Protein AF-A0A2N2EZD6-F1 (afdb_monomer_lite)

Structure (mmCIF, N/CA/C/O backbone):
data_AF-A0A2N2EZD6-F1
#
_entry.id   AF-A0A2N2EZD6-F1
#
loop_
_atom_site.group_PDB
_atom_site.id
_atom_site.type_symbol
_atom_site.label_atom_id
_atom_site.label_alt_id
_atom_site.label_comp_id
_atom_site.label_asym_id
_atom_site.label_entity_id
_atom_site.label_seq_id
_atom_site.pdbx_PDB_ins_code
_atom_site.Cartn_x
_atom_site.Cartn_y
_atom_site.Cartn_z
_atom_site.occupancy
_atom_site.B_iso_or_equiv
_atom_site.auth_seq_id
_atom_site.auth_comp_id
_atom_site.auth_asym_id
_atom_site.auth_atom_id
_atom_site.pdbx_PDB_model_num
ATOM 1 N N . MET A 1 1 ? 0.847 -21.164 8.717 1.00 29.83 1 MET A N 1
ATOM 2 C CA . MET A 1 1 ? 0.764 -20.249 9.882 1.00 29.83 1 MET A CA 1
ATOM 3 C C . MET A 1 1 ? -0.376 -19.261 9.650 1.00 29.83 1 MET A C 1
ATOM 5 O O . MET A 1 1 ? -0.401 -18.640 8.598 1.00 29.83 1 MET A O 1
ATOM 9 N N . LYS A 1 2 ? -1.353 -19.157 10.562 1.00 26.78 2 LYS A N 1
ATOM 10 C CA . LYS A 1 2 ? -2.465 -18.190 10.452 1.00 26.78 2 LYS A CA 1
ATOM 11 C C . LYS A 1 2 ? -1.918 -16.776 10.692 1.00 26.78 2 LYS A C 1
ATOM 13 O O . LYS A 1 2 ? -1.322 -16.548 11.742 1.00 26.78 2 LYS A O 1
ATOM 18 N N . GLN A 1 3 ? -2.106 -15.847 9.751 1.00 29.61 3 GLN A N 1
ATOM 19 C CA . GLN A 1 3 ? -1.802 -14.428 9.969 1.00 29.61 3 GLN A CA 1
ATOM 20 C C . GLN A 1 3 ? -2.611 -13.929 11.172 1.00 29.61 3 GLN A C 1
ATOM 22 O O . GLN A 1 3 ? -3.843 -13.934 11.163 1.00 29.61 3 GLN A O 1
ATOM 27 N N . LYS A 1 4 ? -1.907 -13.541 12.234 1.00 31.44 4 LYS A N 1
ATOM 28 C CA . LYS A 1 4 ? -2.492 -12.934 13.427 1.00 31.44 4 LYS A CA 1
ATOM 29 C C . LYS A 1 4 ? -2.922 -11.522 13.025 1.00 31.44 4 LYS A C 1
ATOM 31 O O . LYS A 1 4 ? -2.077 -10.706 12.672 1.00 31.44 4 LYS A O 1
ATOM 36 N N . ASN A 1 5 ? -4.228 -11.260 13.002 1.00 47.41 5 ASN A N 1
ATOM 37 C CA . ASN A 1 5 ? -4.765 -9.919 12.783 1.00 47.41 5 ASN A CA 1
ATOM 38 C C . ASN A 1 5 ? -4.178 -9.026 13.886 1.00 47.41 5 ASN A C 1
ATOM 40 O O . ASN A 1 5 ? -4.478 -9.241 15.057 1.00 47.41 5 ASN A O 1
ATOM 44 N N . ILE A 1 6 ? -3.280 -8.105 13.521 1.00 46.97 6 ILE A N 1
ATOM 45 C CA . ILE A 1 6 ? -2.393 -7.366 14.444 1.00 46.97 6 ILE A CA 1
ATOM 46 C C . ILE A 1 6 ? -3.186 -6.675 15.572 1.00 46.97 6 ILE A C 1
ATOM 48 O O . ILE A 1 6 ? -2.674 -6.490 16.669 1.00 46.97 6 ILE A O 1
ATOM 52 N N . PHE A 1 7 ? -4.473 -6.411 15.335 1.00 51.84 7 PHE A N 1
ATOM 53 C CA . PHE A 1 7 ? -5.360 -5.672 16.226 1.00 51.84 7 PHE A CA 1
ATOM 54 C C . PHE A 1 7 ? -6.492 -6.509 16.848 1.00 51.84 7 PHE A C 1
ATOM 56 O O . PHE A 1 7 ? -7.404 -5.953 17.454 1.00 51.84 7 PHE A O 1
ATOM 63 N N . SER A 1 8 ? -6.491 -7.843 16.712 1.00 54.50 8 SER A N 1
ATOM 64 C CA . SER A 1 8 ? -7.565 -8.675 17.289 1.00 54.50 8 SER A CA 1
ATOM 65 C C . SER A 1 8 ? -7.555 -8.726 18.820 1.00 54.50 8 SER A C 1
ATOM 67 O O . SER A 1 8 ? -8.540 -9.145 19.413 1.00 54.50 8 SER A O 1
ATOM 69 N N . SER A 1 9 ? -6.451 -8.335 19.459 1.00 60.50 9 SER A N 1
ATOM 70 C CA . SER A 1 9 ? -6.295 -8.318 20.920 1.00 60.50 9 SER A CA 1
ATOM 71 C C . SER A 1 9 ? -6.365 -6.919 21.539 1.00 60.50 9 SER A C 1
ATOM 73 O O . SER A 1 9 ? -6.309 -6.808 22.760 1.00 60.50 9 SER A O 1
ATOM 75 N N . GLU A 1 10 ? -6.468 -5.857 20.734 1.00 73.56 10 GLU A N 1
ATOM 76 C CA . GLU A 1 10 ? -6.560 -4.487 21.250 1.00 73.56 10 GLU A CA 1
ATOM 77 C C . GLU A 1 10 ? -7.916 -4.219 21.889 1.00 73.56 10 GLU A C 1
ATOM 79 O O . GLU A 1 10 ? -8.952 -4.666 21.391 1.00 73.56 10 GLU A O 1
ATOM 84 N N . THR A 1 11 ? -7.909 -3.470 22.991 1.00 82.31 11 THR A N 1
ATOM 85 C CA . THR A 1 11 ? -9.109 -3.246 23.799 1.00 82.31 11 THR A CA 1
ATOM 86 C C . THR A 1 11 ? -9.977 -2.122 23.242 1.00 82.31 11 THR A C 1
ATOM 88 O O . THR A 1 11 ? -9.482 -1.151 22.679 1.00 82.31 11 THR A O 1
ATOM 91 N N . VAL A 1 12 ? -11.291 -2.197 23.469 1.00 84.06 12 VAL A N 1
ATOM 92 C CA . VAL A 1 12 ? -12.236 -1.134 23.063 1.00 84.06 12 VAL A CA 1
ATOM 93 C C . VAL A 1 12 ? -11.951 0.234 23.687 1.00 84.06 12 VAL A C 1
ATOM 95 O O . VAL A 1 12 ? -12.396 1.245 23.153 1.00 84.06 12 VAL A O 1
ATOM 98 N N . LYS A 1 13 ? -11.202 0.282 24.796 1.00 82.94 13 LYS A N 1
ATOM 99 C CA . LYS A 1 13 ? -10.797 1.531 25.460 1.00 82.94 13 LYS A CA 1
ATOM 100 C C . LYS A 1 13 ? -9.823 2.354 24.618 1.00 82.94 13 LYS A C 1
ATOM 102 O O . LYS A 1 13 ? -9.671 3.541 24.871 1.00 82.94 13 LYS A O 1
ATOM 107 N N . GLU A 1 14 ? -9.207 1.741 23.610 1.00 80.81 14 GLU A N 1
ATOM 108 C CA . GLU A 1 14 ? -8.362 2.455 22.659 1.00 80.81 14 GLU A CA 1
ATOM 109 C C . GLU A 1 14 ? -9.172 3.284 21.660 1.00 80.81 14 GLU A C 1
ATOM 111 O O . GLU A 1 14 ? -8.593 4.082 20.943 1.00 80.81 14 GLU A O 1
ATOM 116 N N . ILE A 1 15 ? -10.503 3.171 21.602 1.00 82.62 15 ILE A N 1
ATOM 117 C CA . ILE A 1 15 ? -11.315 4.065 20.768 1.00 82.62 15 ILE A CA 1
ATOM 118 C C . ILE A 1 15 ? -11.512 5.404 21.486 1.00 82.62 15 ILE A C 1
ATOM 120 O O . ILE A 1 15 ? -12.027 5.459 22.604 1.00 82.62 15 ILE A O 1
ATOM 124 N N . GLU A 1 16 ? -11.180 6.496 20.799 1.00 84.56 16 GLU A N 1
ATOM 125 C CA . GLU A 1 16 ? -11.373 7.853 21.310 1.00 84.56 16 GLU A CA 1
ATOM 126 C C . GLU A 1 16 ? -12.851 8.120 21.666 1.00 84.56 16 GLU A C 1
ATOM 128 O O . GLU A 1 16 ? -13.777 7.790 20.914 1.00 84.56 16 GLU A O 1
ATOM 133 N N . GLY A 1 17 ? -13.074 8.685 22.856 1.00 83.81 17 GLY A N 1
ATOM 134 C CA . GLY A 1 17 ? -14.404 8.868 23.446 1.00 83.81 17 GLY A CA 1
ATOM 135 C C . GLY A 1 17 ? -14.957 7.675 24.247 1.00 83.81 17 GLY A C 1
ATOM 136 O O . GLY A 1 17 ? -16.029 7.812 24.844 1.00 83.81 17 GLY A O 1
ATOM 137 N N . ILE A 1 18 ? -14.260 6.532 24.328 1.00 87.50 18 ILE A N 1
ATOM 138 C CA . ILE A 1 18 ? -14.637 5.410 25.210 1.00 87.50 18 ILE A CA 1
ATOM 139 C C . ILE A 1 18 ? -13.852 5.477 26.526 1.00 87.50 18 ILE A C 1
ATOM 141 O O . ILE A 1 18 ? -12.756 4.942 26.664 1.00 87.50 18 ILE A O 1
ATOM 145 N N . GLY A 1 19 ? -14.451 6.106 27.539 1.00 86.75 19 GLY A N 1
ATOM 146 C CA . GLY A 1 19 ? -13.891 6.144 28.893 1.00 86.75 19 GLY A CA 1
ATOM 147 C C . GLY A 1 19 ? -14.071 4.832 29.681 1.00 86.75 19 GLY A C 1
ATOM 148 O O . GLY A 1 19 ? -14.833 3.952 29.268 1.00 86.75 19 GLY A O 1
ATOM 149 N N . PRO A 1 20 ? -13.452 4.698 30.874 1.00 86.81 20 PRO A N 1
ATOM 150 C CA . PRO A 1 20 ? -13.471 3.464 31.668 1.00 86.81 20 PRO A CA 1
ATOM 151 C C . PRO A 1 20 ? -14.873 2.927 31.992 1.00 86.81 20 PRO A C 1
ATOM 153 O O . PRO A 1 20 ? -15.095 1.718 31.923 1.00 86.81 20 PRO A O 1
ATOM 156 N N . LYS A 1 21 ? -15.825 3.818 32.306 1.00 89.81 21 LYS A N 1
ATOM 157 C CA . LYS A 1 21 ? -17.222 3.456 32.608 1.00 89.81 21 LYS A CA 1
ATOM 158 C C . LYS A 1 21 ? -17.912 2.839 31.390 1.00 89.81 21 LYS A C 1
ATOM 160 O O . LYS A 1 21 ? -18.428 1.730 31.471 1.00 89.81 21 LYS A O 1
ATOM 165 N N . THR A 1 22 ? -17.857 3.526 30.252 1.00 92.81 22 THR A N 1
ATOM 166 C CA . THR A 1 22 ? -18.420 3.053 28.981 1.00 92.81 22 THR A CA 1
ATOM 167 C C . THR A 1 22 ? -17.744 1.769 28.509 1.00 92.81 22 THR A C 1
ATOM 169 O O . THR A 1 22 ? -18.419 0.839 28.077 1.00 92.81 22 THR A O 1
ATOM 172 N N . GLY A 1 23 ? -16.419 1.681 28.645 1.00 91.31 23 GLY A N 1
ATOM 173 C CA . GLY A 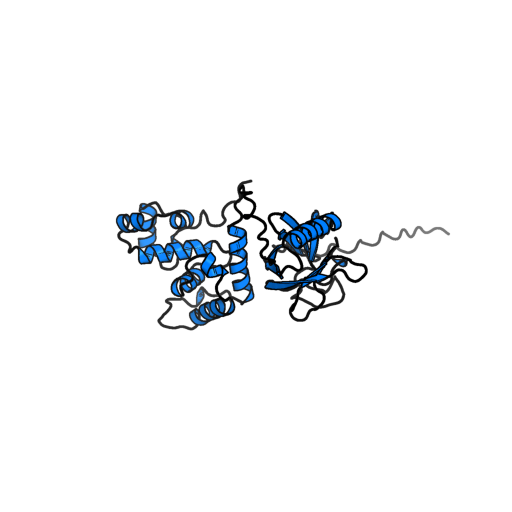1 23 ? -15.659 0.479 28.317 1.00 91.31 23 GLY A CA 1
ATOM 174 C C . GLY A 1 23 ? -16.096 -0.735 29.139 1.00 91.31 23 GLY A C 1
ATOM 175 O O . GLY A 1 23 ? -16.174 -1.830 28.592 1.00 91.31 23 GLY A O 1
ATOM 176 N N . LYS A 1 24 ? -16.443 -0.550 30.422 1.00 91.62 24 LYS A N 1
ATOM 177 C CA . LYS A 1 24 ? -17.011 -1.621 31.254 1.00 91.62 24 LYS A CA 1
ATOM 178 C C . LYS A 1 24 ? -18.382 -2.070 30.737 1.00 91.62 24 LYS A C 1
ATOM 180 O O . LYS A 1 24 ? -18.567 -3.258 30.518 1.00 91.62 24 LYS A O 1
ATOM 185 N N . VAL A 1 25 ? -19.288 -1.132 30.446 1.00 94.69 25 VAL A N 1
ATOM 186 C CA . VAL A 1 25 ? -20.622 -1.441 29.885 1.00 94.69 25 VAL A CA 1
ATOM 187 C C . VAL A 1 25 ? -20.517 -2.238 28.578 1.00 94.69 25 VAL A C 1
ATOM 189 O O . VAL A 1 25 ? -21.254 -3.199 28.371 1.00 94.69 25 VAL A O 1
ATOM 192 N N . LEU A 1 26 ? -19.580 -1.871 27.698 1.00 94.88 26 LEU A N 1
ATOM 193 C CA . LEU A 1 26 ? -19.326 -2.597 26.451 1.00 94.88 26 LEU A CA 1
ATOM 194 C C . LEU A 1 26 ? -18.744 -3.994 26.698 1.00 94.88 26 LEU A C 1
ATOM 196 O O . LEU A 1 26 ? -19.193 -4.952 26.069 1.00 94.88 26 LEU A O 1
ATOM 200 N N . ALA A 1 27 ? -17.796 -4.123 27.630 1.00 92.38 27 ALA A N 1
ATOM 201 C CA . ALA A 1 27 ? -17.204 -5.408 27.995 1.00 92.38 27 ALA A CA 1
ATOM 202 C C . ALA A 1 27 ? -18.236 -6.372 28.601 1.00 92.38 27 ALA A C 1
ATOM 204 O O . ALA A 1 27 ? -18.237 -7.552 28.243 1.00 92.38 27 ALA A O 1
ATOM 205 N N . ASP A 1 28 ? -19.135 -5.865 29.450 1.00 93.12 28 ASP A N 1
ATOM 206 C CA . ASP A 1 28 ? -20.249 -6.618 30.041 1.00 93.12 28 ASP A CA 1
ATOM 207 C C . ASP A 1 28 ? -21.258 -7.060 28.962 1.00 93.12 28 ASP A C 1
ATOM 209 O O . ASP A 1 28 ? -21.836 -8.142 29.045 1.00 93.12 28 ASP A O 1
ATOM 213 N N . ALA A 1 29 ? -21.401 -6.2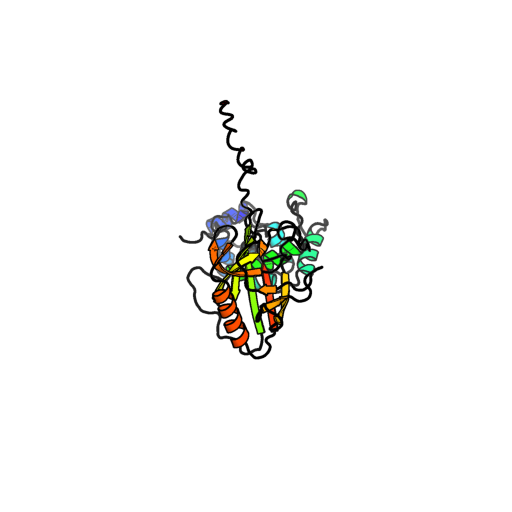79 27.883 1.00 94.25 29 ALA A N 1
ATOM 214 C CA . ALA A 1 29 ? -22.174 -6.636 26.690 1.00 94.25 29 ALA A CA 1
ATOM 215 C C . ALA A 1 29 ? -21.413 -7.536 25.688 1.00 94.25 29 ALA A C 1
ATOM 217 O O . ALA A 1 29 ? -21.891 -7.765 24.574 1.00 94.25 29 ALA A O 1
ATOM 218 N N . GLY A 1 30 ? -20.237 -8.050 26.063 1.00 92.25 30 GLY A N 1
ATOM 219 C CA . GLY A 1 30 ? -19.445 -8.981 25.255 1.00 92.25 30 GLY A CA 1
ATOM 220 C C . GLY A 1 30 ? -18.500 -8.328 24.245 1.00 92.25 30 GLY A C 1
ATOM 221 O O . GLY A 1 30 ? -17.899 -9.037 23.444 1.00 92.25 30 GLY A O 1
ATOM 222 N N . ILE A 1 31 ? -18.333 -7.004 24.278 1.00 94.50 31 ILE A N 1
ATOM 223 C CA . ILE A 1 31 ? -17.405 -6.283 23.405 1.00 94.50 31 ILE A CA 1
ATOM 224 C C . ILE A 1 31 ? -16.146 -5.906 24.188 1.00 94.50 31 ILE A C 1
ATOM 226 O O . ILE A 1 31 ? -16.113 -4.896 24.892 1.00 94.50 31 ILE A O 1
ATOM 230 N N . LYS A 1 32 ? -15.087 -6.706 24.051 1.00 89.25 32 LYS A N 1
ATOM 231 C CA . LYS A 1 32 ? -13.825 -6.490 24.778 1.00 89.25 32 LYS A CA 1
ATOM 232 C C . LYS A 1 32 ? -12.734 -5.937 23.873 1.00 89.25 32 LYS A C 1
ATOM 234 O O . LYS A 1 32 ? -11.910 -5.137 24.322 1.00 89.25 32 LYS A O 1
ATOM 239 N N . THR A 1 33 ? -12.760 -6.328 22.604 1.00 87.62 33 THR A N 1
ATOM 240 C CA . THR A 1 33 ? -11.747 -5.982 21.610 1.00 87.62 33 THR A CA 1
ATOM 241 C C . THR A 1 33 ? -12.293 -5.109 20.484 1.00 87.62 33 THR A C 1
ATOM 243 O O . THR A 1 33 ? -13.504 -5.040 20.249 1.00 87.62 33 THR A O 1
ATOM 246 N N . LEU A 1 34 ? -11.393 -4.466 19.737 1.00 85.44 34 LEU A N 1
ATOM 247 C CA . LEU A 1 34 ? -11.762 -3.763 18.505 1.00 85.44 34 LEU A CA 1
ATOM 248 C C . LEU A 1 34 ? -12.427 -4.700 17.484 1.00 85.44 34 LEU A C 1
ATOM 250 O O . LEU A 1 34 ? -13.340 -4.280 16.774 1.00 85.44 34 LEU A O 1
ATOM 254 N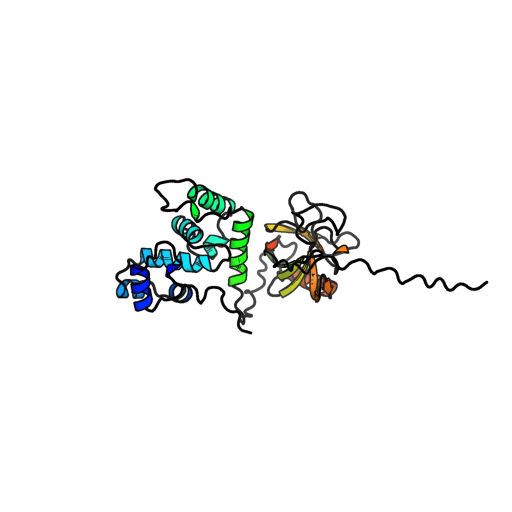 N . GLU A 1 35 ? -12.009 -5.966 17.413 1.00 81.62 35 GLU A N 1
ATOM 255 C CA . GLU A 1 35 ? -12.585 -6.944 16.483 1.00 81.62 35 GLU A CA 1
ATOM 256 C C . GLU A 1 35 ? -14.011 -7.351 16.873 1.00 81.62 35 GLU A C 1
ATOM 258 O O . GLU A 1 35 ? -14.883 -7.404 16.000 1.00 81.62 35 GLU A O 1
ATOM 263 N N . ASP A 1 36 ? -14.287 -7.540 18.169 1.00 85.44 36 ASP A N 1
ATOM 264 C CA . ASP A 1 36 ? -15.657 -7.763 18.660 1.00 85.44 36 ASP A CA 1
ATOM 265 C C . ASP A 1 36 ? -16.567 -6.619 18.210 1.00 85.44 36 ASP A C 1
ATOM 267 O O . ASP A 1 36 ? -17.681 -6.820 17.722 1.00 85.44 36 ASP A O 1
ATOM 271 N N . PHE A 1 37 ? -16.055 -5.395 18.306 1.00 89.88 37 PHE A N 1
ATOM 272 C CA . PHE A 1 37 ? -16.820 -4.201 18.003 1.00 89.88 37 PHE A CA 1
ATOM 273 C C . PHE A 1 37 ? -17.057 -3.994 16.503 1.00 89.88 37 PHE A C 1
ATOM 275 O O . PHE A 1 37 ? -18.152 -3.603 16.090 1.00 89.88 37 PHE A O 1
ATOM 282 N N . ARG A 1 38 ? -16.083 -4.346 15.654 1.00 87.06 38 ARG A N 1
ATOM 283 C CA . ARG A 1 38 ? -16.267 -4.405 14.191 1.00 87.06 38 ARG A CA 1
ATOM 284 C C . ARG A 1 38 ? -17.352 -5.406 13.793 1.00 87.06 38 ARG A C 1
ATOM 286 O O . ARG A 1 38 ? -18.086 -5.171 12.831 1.00 87.06 38 ARG A O 1
ATOM 293 N N . ARG A 1 39 ? -17.480 -6.508 14.529 1.00 86.25 39 ARG A N 1
ATOM 294 C CA . ARG A 1 39 ? -18.474 -7.559 14.268 1.00 86.25 39 ARG A CA 1
ATOM 295 C C . ARG A 1 39 ? -19.836 -7.282 14.901 1.00 86.25 39 ARG A C 1
ATOM 297 O O . ARG A 1 39 ? -20.823 -7.875 14.479 1.00 86.25 39 ARG A O 1
ATOM 304 N N . ALA A 1 40 ? -19.908 -6.365 15.861 1.00 90.31 40 ALA A N 1
ATOM 305 C CA . ALA A 1 40 ? -21.119 -6.094 16.623 1.00 90.31 40 ALA A CA 1
ATOM 306 C C . ALA A 1 40 ? -22.303 -5.638 15.751 1.00 90.31 40 ALA A C 1
ATOM 308 O O . ALA A 1 40 ? -22.162 -4.787 14.863 1.00 90.31 40 ALA A O 1
ATOM 309 N N . ASP A 1 41 ? -23.492 -6.149 16.072 1.00 94.38 41 ASP A N 1
ATOM 310 C CA . ASP A 1 41 ? -24.765 -5.592 15.617 1.00 94.38 41 ASP A CA 1
ATOM 311 C C . ASP A 1 41 ? -25.092 -4.352 16.457 1.00 94.38 41 ASP A C 1
ATOM 313 O O . ASP A 1 41 ? -25.392 -4.443 17.650 1.00 94.38 41 ASP A O 1
ATOM 317 N N . ILE A 1 42 ? -25.051 -3.184 15.818 1.00 96.12 42 ILE A N 1
ATOM 318 C CA . ILE A 1 42 ? -25.267 -1.898 16.483 1.00 96.12 42 ILE A CA 1
ATOM 319 C C . ILE A 1 42 ? -26.686 -1.757 17.039 1.00 96.12 42 ILE A C 1
ATOM 321 O O . ILE A 1 42 ? -26.857 -1.172 18.108 1.00 96.12 42 ILE A O 1
ATOM 325 N N . LYS A 1 43 ? -27.710 -2.287 16.357 1.00 95.75 43 LYS A N 1
ATOM 326 C CA . LYS A 1 43 ? -29.102 -2.175 16.820 1.00 95.75 43 LYS A CA 1
ATOM 327 C C . LYS A 1 43 ? -29.295 -2.980 18.097 1.00 95.75 43 LYS A C 1
ATOM 329 O O . LYS A 1 43 ? -29.890 -2.482 19.051 1.00 95.75 43 LYS A O 1
ATOM 334 N N . ARG A 1 44 ? -28.763 -4.206 18.130 1.00 95.75 44 ARG A N 1
ATOM 335 C CA . ARG A 1 44 ? -28.791 -5.052 19.329 1.00 95.75 44 ARG A CA 1
ATOM 336 C C . ARG A 1 44 ? -27.978 -4.427 20.457 1.00 95.75 44 ARG A C 1
ATOM 338 O O . ARG A 1 44 ? -28.489 -4.287 21.563 1.00 95.75 44 ARG A O 1
ATOM 345 N N . LEU A 1 45 ? -26.749 -4.005 20.168 1.00 96.19 45 LEU A N 1
ATOM 346 C CA . LEU A 1 45 ? -25.851 -3.453 21.175 1.00 96.19 45 LEU A CA 1
ATOM 347 C C . LEU A 1 45 ? -26.402 -2.163 21.794 1.00 96.19 45 LEU A C 1
ATOM 349 O O . LEU A 1 45 ? -26.290 -1.971 23.001 1.00 96.19 45 LEU A O 1
ATOM 353 N N . SER A 1 46 ? -27.060 -1.318 20.996 1.00 97.62 46 SER A N 1
ATOM 354 C CA . SER A 1 46 ? -27.738 -0.112 21.482 1.00 97.62 46 SER A CA 1
ATOM 355 C C . SER A 1 46 ? -28.843 -0.443 22.489 1.00 97.62 46 SER A C 1
ATOM 357 O O . SER A 1 46 ? -28.888 0.163 23.555 1.00 97.62 46 SER A O 1
ATOM 359 N N . LYS A 1 47 ? -29.673 -1.460 22.211 1.00 96.38 47 LYS A N 1
ATOM 360 C CA . LYS A 1 47 ? -30.714 -1.927 23.145 1.00 96.38 47 LYS A CA 1
ATOM 361 C C . LYS A 1 47 ? -30.127 -2.487 24.442 1.00 96.38 47 LYS A C 1
ATOM 363 O O . LYS A 1 47 ? -30.662 -2.221 25.508 1.00 96.38 47 LYS A O 1
ATOM 368 N N . THR A 1 48 ? -29.040 -3.254 24.354 1.00 95.81 48 THR A N 1
ATOM 369 C CA . THR A 1 48 ? -28.415 -3.898 25.521 1.00 95.81 48 THR A CA 1
ATOM 370 C C . THR A 1 48 ? -27.676 -2.907 26.419 1.00 95.81 48 THR A C 1
ATOM 372 O O . THR A 1 48 ? -27.711 -3.041 27.634 1.00 95.81 48 THR A O 1
ATOM 375 N N . THR A 1 49 ? -26.996 -1.922 25.832 1.00 96.19 49 THR A N 1
ATOM 376 C CA . THR A 1 49 ? -26.123 -0.998 26.576 1.00 96.19 49 THR A CA 1
ATOM 377 C C . THR A 1 49 ? -26.793 0.327 26.928 1.00 96.19 49 THR A C 1
ATOM 379 O O . THR A 1 49 ? -26.244 1.092 27.715 1.00 96.19 49 THR A O 1
ATOM 382 N N . GLY A 1 50 ? -27.930 0.647 26.301 1.00 96.19 50 GLY A N 1
ATOM 383 C CA . GLY A 1 50 ? -28.564 1.966 26.379 1.00 96.19 50 GLY A CA 1
ATOM 384 C C . GLY A 1 50 ? -27.801 3.071 25.634 1.00 96.19 50 GLY A C 1
ATOM 385 O O . GLY A 1 50 ? -28.236 4.221 25.620 1.00 96.19 50 GLY A O 1
ATOM 386 N N . ILE A 1 51 ? -26.672 2.754 24.990 1.00 96.31 51 ILE A N 1
ATOM 387 C CA . ILE A 1 51 ? -25.867 3.726 24.247 1.00 96.31 51 ILE A CA 1
ATOM 388 C C . ILE A 1 51 ? -26.545 4.011 22.906 1.00 96.31 51 ILE A C 1
ATOM 390 O O . ILE A 1 51 ? -26.954 3.096 22.185 1.00 96.31 51 ILE A O 1
ATOM 394 N N . ALA A 1 52 ? -26.631 5.289 22.535 1.00 97.19 52 ALA A N 1
ATOM 395 C CA . ALA A 1 52 ? -27.239 5.706 21.278 1.00 97.19 52 ALA A CA 1
ATOM 396 C C . ALA A 1 52 ? -26.559 5.041 20.066 1.00 97.19 52 ALA A C 1
ATOM 398 O O . ALA A 1 52 ? -25.337 5.105 19.899 1.00 97.19 52 ALA A O 1
ATOM 399 N N . GLY A 1 53 ? -27.358 4.467 19.159 1.00 96.44 53 GLY A N 1
ATOM 400 C CA . GLY A 1 53 ? -26.850 3.748 17.983 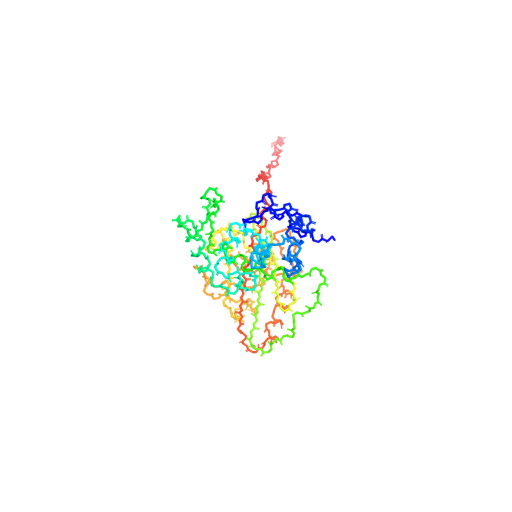1.00 96.44 53 GLY A CA 1
ATOM 401 C C . GLY A 1 53 ? -25.929 4.582 17.083 1.00 96.44 53 GLY A C 1
ATOM 402 O O . GLY A 1 53 ? -24.996 4.043 16.488 1.00 96.44 53 GLY A O 1
ATOM 403 N N . ARG A 1 54 ? -26.119 5.908 17.028 1.00 94.50 54 ARG A N 1
ATOM 404 C CA . ARG A 1 54 ? -25.225 6.826 16.299 1.00 94.50 54 ARG A CA 1
ATOM 405 C C . ARG A 1 54 ? -23.813 6.857 16.891 1.00 94.50 54 ARG A C 1
ATOM 407 O O . ARG A 1 54 ? -22.848 6.861 16.132 1.00 94.50 54 ARG A O 1
ATOM 414 N N . VAL A 1 55 ? -23.696 6.856 18.219 1.00 94.94 55 VAL A N 1
ATOM 415 C CA . VAL A 1 55 ? -22.406 6.856 18.928 1.00 94.94 55 VAL A CA 1
ATOM 416 C C . VAL A 1 55 ? -21.692 5.525 18.703 1.00 94.94 55 VAL A C 1
ATOM 418 O O . VAL A 1 55 ? -20.544 5.506 18.269 1.00 94.94 55 VAL A O 1
ATOM 421 N N . LEU A 1 56 ? -22.411 4.411 18.871 1.00 96.56 56 LEU A N 1
ATOM 422 C CA . LEU A 1 56 ? -21.874 3.075 18.603 1.00 96.56 56 LEU A CA 1
ATOM 423 C C . LEU A 1 56 ? -21.428 2.910 17.140 1.00 96.56 56 LEU A C 1
ATOM 425 O O . LEU A 1 56 ? -20.381 2.325 16.878 1.00 96.56 56 LEU A O 1
ATOM 429 N N . SER A 1 57 ? -22.177 3.470 16.184 1.00 95.44 57 SER A N 1
ATOM 430 C CA . SER A 1 57 ? -21.799 3.459 14.762 1.00 95.44 57 SER A CA 1
ATOM 431 C C . SER A 1 57 ? -20.512 4.244 14.500 1.00 95.44 57 SER A C 1
ATOM 433 O O . SER A 1 57 ? -19.667 3.797 13.723 1.00 95.44 57 SER A O 1
ATOM 435 N N . ALA A 1 58 ? -20.343 5.399 15.151 1.00 94.94 58 ALA A N 1
ATOM 436 C CA . ALA A 1 58 ? -19.131 6.204 15.035 1.00 94.94 58 ALA A CA 1
ATOM 437 C C . ALA A 1 58 ? -17.915 5.455 15.596 1.00 94.94 58 ALA A C 1
ATOM 439 O O . ALA A 1 58 ? -16.923 5.296 14.893 1.00 94.94 58 ALA A O 1
ATOM 440 N N . TRP A 1 59 ? -18.016 4.900 16.805 1.00 96.06 59 TRP A N 1
ATOM 441 C CA . TRP A 1 59 ? -16.928 4.115 17.386 1.00 96.06 59 TRP A CA 1
ATOM 442 C C . TRP A 1 59 ? -16.617 2.852 16.565 1.00 96.06 59 TRP A C 1
ATOM 444 O O . TRP A 1 59 ? -15.452 2.498 16.396 1.00 96.06 59 TRP A O 1
ATOM 454 N N . LYS A 1 60 ? -17.635 2.178 16.006 1.00 95.00 60 LYS A N 1
ATOM 455 C CA . LYS A 1 60 ? -17.433 1.017 15.126 1.00 95.00 60 LYS A CA 1
ATOM 456 C C . LYS A 1 60 ? -16.663 1.412 13.867 1.00 95.00 60 LYS A C 1
ATOM 458 O O . LYS A 1 60 ? -15.763 0.689 13.450 1.00 95.00 60 LYS A O 1
ATOM 463 N N . SER A 1 61 ? -16.970 2.581 13.308 1.00 94.75 61 SER A N 1
ATOM 464 C CA . SER A 1 61 ? -16.224 3.167 12.189 1.00 94.75 61 SER A CA 1
ATOM 465 C C . SER A 1 61 ? -14.762 3.432 12.577 1.00 94.75 61 SER A C 1
ATOM 467 O O . SER A 1 61 ? -13.855 3.036 11.849 1.00 94.75 61 SER A O 1
ATOM 469 N N . SER A 1 62 ? -14.507 3.994 13.765 1.00 93.81 62 SER A N 1
ATOM 470 C CA . SER A 1 62 ? -13.141 4.184 14.273 1.00 93.81 62 SER A CA 1
ATOM 471 C C . SER A 1 62 ? -12.392 2.858 14.426 1.00 93.81 62 SER A C 1
ATOM 473 O O . SER A 1 62 ? -11.225 2.764 14.053 1.00 93.81 62 SER A O 1
ATOM 475 N N . ALA A 1 63 ? -13.048 1.809 14.931 1.00 90.19 63 ALA A N 1
ATOM 476 C CA . ALA A 1 63 ? -12.453 0.477 15.030 1.00 90.19 63 ALA A CA 1
ATOM 477 C C . ALA A 1 63 ? -12.111 -0.108 13.647 1.00 90.19 63 ALA A C 1
ATOM 479 O O . ALA A 1 63 ? -11.093 -0.788 13.504 1.00 90.19 63 ALA A O 1
ATOM 480 N N . VAL A 1 64 ? -12.941 0.146 12.627 1.00 86.88 64 VAL A N 1
ATOM 481 C CA . VAL A 1 64 ? -12.686 -0.257 11.233 1.00 86.88 64 VAL A CA 1
ATOM 482 C C . VAL A 1 64 ? -11.458 0.457 10.666 1.00 86.88 64 VAL A C 1
ATOM 484 O O . VAL A 1 64 ? -10.592 -0.212 10.108 1.00 86.88 64 VAL A O 1
ATOM 487 N N . LEU A 1 65 ? -11.348 1.777 10.832 1.00 88.00 65 LEU A N 1
ATOM 488 C CA . LEU A 1 65 ? -10.227 2.563 10.302 1.00 88.00 65 LEU A CA 1
ATOM 489 C C . LEU A 1 65 ? -8.892 2.223 10.979 1.00 88.00 65 LEU A C 1
ATOM 491 O O . LEU A 1 65 ? -7.877 2.132 10.296 1.00 88.00 65 LEU A O 1
ATOM 495 N N . GLN A 1 66 ? -8.901 1.929 12.283 1.00 86.94 66 GLN A N 1
ATOM 496 C CA . GLN A 1 66 ? -7.716 1.490 13.041 1.00 86.94 66 GLN A CA 1
ATOM 497 C C . GLN A 1 66 ? -7.166 0.118 12.601 1.00 86.94 66 GLN A C 1
ATOM 499 O O . GLN A 1 66 ? -6.159 -0.345 13.119 1.00 86.94 66 GLN A O 1
ATOM 504 N N . ARG A 1 67 ? -7.780 -0.553 11.612 1.00 79.88 67 ARG A N 1
ATOM 505 C CA . ARG A 1 67 ? -7.139 -1.685 10.913 1.00 79.88 67 ARG A CA 1
ATOM 506 C C . ARG A 1 67 ? -5.919 -1.255 10.104 1.00 79.88 67 ARG A C 1
ATOM 508 O O . ARG A 1 67 ? -5.081 -2.094 9.783 1.00 79.88 67 ARG A O 1
ATOM 515 N N . ILE A 1 68 ? -5.865 0.013 9.712 1.00 75.12 68 ILE A N 1
ATOM 516 C CA . ILE A 1 68 ? -4.806 0.555 8.878 1.00 75.12 68 ILE A CA 1
ATOM 517 C C . ILE A 1 68 ? -3.671 1.037 9.772 1.00 75.12 68 ILE A C 1
ATOM 519 O O . ILE A 1 68 ? -3.844 1.925 10.606 1.00 75.12 68 ILE A O 1
ATOM 523 N N . ILE A 1 69 ? -2.489 0.460 9.566 1.00 69.00 69 ILE A N 1
ATOM 524 C CA . ILE A 1 69 ? -1.290 0.823 10.318 1.00 69.00 69 ILE A CA 1
ATOM 525 C C . ILE A 1 69 ? -1.032 2.328 10.180 1.00 69.00 69 ILE A C 1
ATOM 527 O O . ILE A 1 69 ? -0.986 2.890 9.085 1.00 69.00 69 ILE A O 1
ATOM 531 N N . GLY A 1 70 ? -0.850 2.987 11.323 1.00 72.56 70 GLY A N 1
ATOM 532 C CA . GLY A 1 70 ? -0.604 4.422 11.395 1.00 72.56 70 GLY A CA 1
ATOM 533 C C . GLY A 1 70 ? -1.860 5.290 11.457 1.00 72.56 70 GLY A C 1
ATOM 534 O O . GLY A 1 70 ? -1.688 6.503 11.556 1.00 72.56 70 GLY A O 1
ATOM 535 N N . ILE A 1 71 ? -3.062 4.704 11.429 1.00 83.31 71 ILE A N 1
ATOM 536 C CA . ILE A 1 71 ? -4.295 5.352 11.888 1.00 83.31 71 ILE A CA 1
ATOM 537 C C . ILE A 1 71 ? -4.500 4.966 13.353 1.00 83.31 71 ILE A C 1
ATOM 539 O O . ILE A 1 71 ? -4.948 3.863 13.652 1.00 83.31 71 ILE A O 1
ATOM 543 N N . ASP A 1 72 ? -4.148 5.871 14.259 1.00 84.06 72 ASP A N 1
ATOM 544 C CA . ASP A 1 72 ? -4.439 5.730 15.687 1.00 84.06 72 ASP A CA 1
ATOM 545 C C . ASP A 1 72 ? -5.864 6.201 16.026 1.00 84.06 72 ASP A C 1
ATOM 547 O O . ASP A 1 72 ? -6.648 6.600 15.155 1.00 84.06 72 ASP A O 1
ATOM 551 N N . ARG A 1 73 ? -6.203 6.166 17.317 1.00 86.38 73 ARG A N 1
ATOM 552 C CA . ARG A 1 73 ? -7.529 6.532 17.816 1.00 86.38 73 ARG A CA 1
ATOM 553 C C . ARG A 1 73 ? -7.952 7.963 17.492 1.00 86.38 73 ARG A C 1
ATOM 555 O O . ARG A 1 73 ? -9.126 8.187 17.198 1.00 86.38 73 ARG A O 1
ATOM 562 N N . GLN A 1 74 ? -7.017 8.912 17.498 1.00 85.25 74 GLN A N 1
ATOM 563 C CA . GLN A 1 74 ? -7.312 10.327 17.277 1.00 85.25 74 GLN A CA 1
ATOM 564 C C . GLN A 1 74 ? -7.456 10.631 15.788 1.00 85.25 74 GLN A C 1
ATOM 566 O O . GLN A 1 74 ? -8.364 11.357 15.380 1.00 85.25 74 GLN A O 1
ATOM 571 N N . ILE A 1 75 ? -6.604 10.036 14.949 1.00 87.56 75 ILE A N 1
ATOM 572 C CA . ILE A 1 75 ? -6.744 10.114 13.491 1.00 87.56 75 ILE A CA 1
ATOM 573 C C . ILE A 1 75 ? -8.071 9.474 13.072 1.00 87.56 75 ILE A C 1
ATOM 575 O O . ILE A 1 75 ? -8.826 10.073 12.304 1.00 87.56 75 ILE A O 1
ATOM 579 N N . ALA A 1 76 ? -8.398 8.295 13.609 1.00 91.00 76 ALA A N 1
ATOM 580 C CA . ALA A 1 76 ? -9.661 7.621 13.327 1.00 91.00 76 ALA A CA 1
ATOM 581 C C . ALA A 1 76 ? -10.872 8.490 13.700 1.00 91.00 76 ALA A C 1
ATOM 583 O O . ALA A 1 76 ? -11.805 8.612 12.906 1.00 91.00 76 ALA A O 1
ATOM 584 N N . GLU A 1 77 ? -10.852 9.141 14.866 1.00 90.00 77 GLU A N 1
ATOM 585 C CA . GLU A 1 77 ? -11.919 10.054 15.281 1.00 90.00 77 GLU A CA 1
ATOM 586 C C . GLU A 1 77 ? -12.088 11.230 14.306 1.00 90.00 77 GLU A C 1
ATOM 588 O O . GLU A 1 77 ? -13.207 11.525 13.871 1.00 90.00 77 GLU A O 1
ATOM 593 N N . VAL A 1 78 ? -10.983 11.879 13.922 1.00 90.75 78 VAL A N 1
ATOM 594 C CA . VAL A 1 78 ? -10.987 13.004 12.975 1.00 90.75 78 VAL A CA 1
ATOM 595 C C . VAL A 1 78 ? -11.583 12.588 11.630 1.00 90.75 78 VAL A C 1
ATOM 597 O O . VAL A 1 78 ? -12.437 13.300 11.091 1.00 90.75 78 VAL A O 1
ATOM 600 N N . LEU A 1 79 ? -11.197 11.423 11.106 1.00 92.81 79 LEU A N 1
ATOM 601 C CA . LEU A 1 79 ? -11.734 10.879 9.856 1.00 92.81 79 LEU A CA 1
ATOM 602 C C . LEU A 1 79 ? -13.248 10.624 9.957 1.00 92.81 79 LEU A C 1
ATOM 604 O O . LEU A 1 79 ? -14.015 11.104 9.116 1.00 92.81 79 LEU A O 1
ATOM 608 N N . VAL A 1 80 ? -13.705 9.968 11.028 1.00 94.25 80 VAL A N 1
ATOM 609 C CA . VAL A 1 80 ? -15.129 9.652 11.251 1.00 94.25 80 VAL A CA 1
ATOM 610 C C . VAL A 1 80 ? -15.986 10.913 11.377 1.00 94.25 80 VAL A C 1
ATOM 612 O O . VAL A 1 80 ? -17.090 10.972 10.812 1.00 94.25 80 VAL A O 1
ATOM 615 N N . LYS A 1 81 ? -15.489 11.938 12.084 1.00 91.62 81 LYS A N 1
ATOM 616 C CA . LYS A 1 81 ? -16.150 13.250 12.217 1.00 91.62 81 LYS A CA 1
ATOM 617 C C . LYS A 1 81 ? -16.265 13.987 10.881 1.00 91.62 81 LYS A C 1
ATOM 619 O O . LYS A 1 81 ? -17.202 14.760 10.702 1.00 91.62 81 LYS A O 1
ATOM 624 N N . ASN A 1 82 ? -15.372 13.702 9.935 1.00 92.25 82 ASN A N 1
ATOM 625 C CA . ASN A 1 82 ? -15.376 14.259 8.581 1.00 92.25 82 ASN A CA 1
ATOM 626 C C . ASN A 1 82 ? -15.975 13.296 7.534 1.00 92.25 82 ASN A C 1
ATOM 628 O O . ASN A 1 82 ? -15.682 13.404 6.347 1.00 92.25 82 ASN A O 1
ATOM 632 N N . ASN A 1 83 ? -16.859 12.386 7.965 1.00 93.06 83 ASN A N 1
ATOM 633 C CA . ASN A 1 83 ? -17.616 11.441 7.128 1.00 93.06 83 ASN A CA 1
ATOM 634 C C . ASN A 1 83 ? -16.782 10.383 6.386 1.00 93.06 83 ASN A C 1
ATOM 636 O O . ASN A 1 83 ? -17.308 9.690 5.520 1.00 93.06 83 ASN A O 1
ATOM 640 N N . ILE A 1 84 ? -15.525 10.181 6.773 1.00 93.56 84 ILE A N 1
ATOM 641 C CA . ILE A 1 84 ? -14.711 9.053 6.318 1.00 93.56 84 ILE A CA 1
ATOM 642 C C . ILE A 1 84 ? -14.912 7.931 7.337 1.00 93.56 84 ILE A C 1
ATOM 644 O O . ILE A 1 84 ? -14.236 7.891 8.359 1.00 93.56 84 ILE A O 1
ATOM 648 N N . ARG A 1 85 ? -15.929 7.087 7.124 1.00 92.69 85 ARG A N 1
ATOM 649 C CA . ARG A 1 85 ? -16.415 6.115 8.131 1.00 92.69 85 ARG A CA 1
ATOM 650 C C . ARG A 1 85 ? -16.111 4.654 7.821 1.00 92.69 85 ARG A C 1
ATOM 652 O O . ARG A 1 85 ? -16.355 3.784 8.650 1.00 92.69 85 ARG A O 1
ATOM 659 N N . ASP A 1 86 ? -15.556 4.380 6.655 1.00 85.81 86 ASP A N 1
ATOM 660 C CA . ASP A 1 86 ? -15.156 3.042 6.257 1.00 85.81 86 ASP A CA 1
ATOM 661 C C . ASP A 1 86 ? -13.923 3.101 5.350 1.00 85.81 86 ASP A C 1
ATOM 663 O O . ASP A 1 86 ? -13.477 4.171 4.923 1.00 85.81 86 ASP A O 1
ATOM 667 N N . LEU A 1 87 ? -13.351 1.927 5.088 1.00 80.25 87 LEU A N 1
ATOM 668 C CA . LEU A 1 87 ? -12.122 1.801 4.316 1.00 80.25 87 LEU A CA 1
ATOM 669 C C . LEU A 1 87 ? -12.315 2.168 2.836 1.00 80.25 87 LEU A C 1
ATOM 671 O O . LEU A 1 87 ? -11.388 2.690 2.225 1.00 80.25 87 LEU A O 1
ATOM 675 N N . ILE A 1 88 ? -13.501 1.957 2.258 1.00 72.12 88 ILE A N 1
ATOM 676 C CA . ILE A 1 88 ? -13.788 2.292 0.855 1.00 72.12 88 ILE A CA 1
ATOM 677 C C . ILE A 1 88 ? -13.836 3.812 0.686 1.00 72.12 88 ILE A C 1
ATOM 679 O O . ILE A 1 88 ? -13.226 4.350 -0.240 1.00 72.12 88 ILE A O 1
ATOM 683 N N . VAL A 1 89 ? -14.511 4.510 1.601 1.00 77.75 89 VAL A N 1
ATOM 684 C CA . VAL A 1 89 ? -14.556 5.975 1.619 1.00 77.75 89 VAL A CA 1
ATOM 685 C C . VAL A 1 89 ? -13.162 6.546 1.862 1.00 77.75 89 VAL A C 1
ATOM 687 O O . VAL A 1 89 ? -12.767 7.474 1.160 1.00 77.75 89 VAL A O 1
ATOM 690 N N . LEU A 1 90 ? -12.387 5.972 2.792 1.00 81.25 90 LEU A N 1
ATOM 691 C CA . LEU A 1 90 ? -10.994 6.371 3.011 1.00 81.25 90 LEU A CA 1
ATOM 692 C C . LEU A 1 90 ? -10.170 6.216 1.729 1.00 81.25 90 LEU A C 1
ATOM 694 O O . LEU A 1 90 ? -9.513 7.170 1.321 1.00 81.25 90 LEU A O 1
ATOM 698 N N . ARG A 1 91 ? -10.238 5.050 1.078 1.00 75.81 91 ARG A N 1
ATOM 699 C CA . ARG A 1 91 ? -9.509 4.731 -0.159 1.00 75.81 91 ARG A CA 1
ATOM 700 C C . ARG A 1 91 ? -9.820 5.708 -1.290 1.00 75.81 91 ARG A C 1
ATOM 702 O O . ARG A 1 91 ? -8.907 6.136 -1.982 1.00 75.81 91 ARG A O 1
ATOM 709 N N . ASN A 1 92 ? -11.094 6.036 -1.483 1.00 65.44 92 ASN A N 1
ATOM 710 C CA . ASN A 1 92 ? -11.550 6.814 -2.635 1.00 65.44 92 ASN A CA 1
ATOM 711 C C . ASN A 1 92 ? -11.495 8.336 -2.411 1.00 65.44 92 ASN A C 1
ATOM 713 O O . ASN A 1 92 ? -11.680 9.106 -3.353 1.00 65.44 92 ASN A O 1
ATOM 717 N N . ALA A 1 93 ? -11.300 8.793 -1.173 1.00 73.12 93 ALA A N 1
ATOM 718 C CA . ALA A 1 93 ? -11.244 10.216 -0.863 1.00 73.12 93 ALA A CA 1
ATOM 719 C C . ALA A 1 93 ? -9.979 10.887 -1.434 1.00 73.12 93 ALA A C 1
ATOM 721 O O . ALA A 1 93 ? -8.943 10.262 -1.639 1.00 73.12 93 ALA A O 1
ATOM 722 N N . ASN A 1 94 ? -10.039 12.198 -1.672 1.00 74.69 94 ASN A N 1
ATOM 723 C CA . ASN A 1 94 ? -8.866 12.942 -2.127 1.00 74.69 94 ASN A CA 1
ATOM 724 C C . ASN A 1 94 ? -7.800 12.996 -1.002 1.00 74.69 94 ASN A C 1
ATOM 726 O O . ASN A 1 94 ? -8.095 13.526 0.076 1.00 74.69 94 ASN A O 1
ATOM 730 N N . PRO A 1 95 ? -6.563 12.516 -1.233 1.00 72.12 95 PRO A N 1
ATOM 731 C CA . PRO A 1 95 ? -5.534 12.430 -0.196 1.00 72.12 95 PRO A CA 1
ATOM 732 C C . PRO A 1 95 ? -5.072 13.798 0.324 1.00 72.12 95 PRO A C 1
ATOM 734 O O . PRO A 1 95 ? -4.779 13.939 1.511 1.00 72.12 95 PRO A O 1
ATOM 737 N N . LYS A 1 96 ? -5.068 14.839 -0.523 1.00 67.31 96 LYS A N 1
ATOM 738 C CA . LYS A 1 96 ? -4.754 16.213 -0.091 1.00 67.31 96 LYS A CA 1
ATOM 739 C C . LYS A 1 96 ? -5.828 16.743 0.858 1.00 67.31 96 LYS A C 1
ATOM 741 O O . LYS A 1 96 ? -5.495 17.300 1.897 1.00 67.31 96 LYS A O 1
ATOM 746 N N . LYS A 1 97 ? -7.103 16.466 0.566 1.00 80.81 97 LYS A N 1
ATOM 747 C CA . LYS A 1 97 ? -8.227 16.850 1.432 1.00 80.81 97 LYS A CA 1
ATOM 748 C C . LYS A 1 97 ? -8.192 16.128 2.782 1.00 80.81 97 LYS A C 1
ATOM 750 O O . LYS A 1 97 ? -8.463 16.740 3.809 1.00 80.81 97 LYS A O 1
ATOM 755 N N . ILE A 1 98 ? -7.830 14.843 2.806 1.00 82.69 98 ILE A N 1
ATOM 756 C CA . ILE A 1 98 ? -7.630 14.106 4.067 1.00 82.69 98 ILE A CA 1
ATOM 757 C C . ILE A 1 98 ? -6.494 14.733 4.884 1.00 82.69 98 ILE A C 1
ATOM 759 O O . ILE A 1 98 ? -6.647 14.954 6.085 1.00 82.69 98 ILE A O 1
ATOM 763 N N . LEU A 1 99 ? -5.368 15.047 4.238 1.00 83.81 99 LEU A N 1
ATOM 764 C CA . LEU A 1 99 ? -4.243 15.699 4.900 1.00 83.81 99 LEU A CA 1
ATOM 765 C C . LEU A 1 99 ? -4.644 17.059 5.489 1.00 83.81 99 LEU A C 1
ATOM 767 O O . LEU A 1 99 ? -4.302 17.354 6.632 1.00 83.81 99 LEU A O 1
ATOM 771 N N . GLU A 1 100 ? -5.384 17.872 4.736 1.00 85.19 100 GLU A N 1
ATOM 772 C CA . GLU A 1 100 ? -5.916 19.159 5.196 1.00 85.19 100 GLU A CA 1
ATOM 773 C C . GLU A 1 100 ? -6.846 19.003 6.400 1.00 85.19 100 GLU A C 1
ATOM 775 O O . GLU A 1 100 ? -6.715 19.759 7.362 1.00 85.19 100 GLU A O 1
ATOM 780 N N . ILE A 1 101 ? -7.741 18.008 6.388 1.00 88.56 101 ILE A N 1
ATOM 781 C CA . ILE A 1 101 ? -8.626 17.691 7.520 1.00 88.56 101 ILE A CA 1
ATOM 782 C C . ILE A 1 101 ? -7.806 17.402 8.783 1.00 88.56 101 ILE A C 1
ATOM 784 O O . ILE A 1 101 ? -8.102 17.947 9.845 1.00 88.56 101 ILE A O 1
ATOM 788 N N . ILE A 1 102 ? -6.762 16.577 8.669 1.00 87.31 102 ILE A N 1
ATOM 789 C CA . ILE A 1 102 ? -5.920 16.182 9.805 1.00 87.31 102 ILE A CA 1
ATOM 790 C C . ILE A 1 102 ? -5.078 17.354 10.305 1.00 87.31 102 ILE A C 1
ATOM 792 O O . ILE A 1 102 ? -4.982 17.557 11.512 1.00 87.31 102 ILE A O 1
ATOM 796 N N . LYS A 1 103 ? -4.498 18.154 9.402 1.00 84.12 103 LYS A N 1
ATOM 797 C CA . LYS A 1 103 ? -3.772 19.379 9.771 1.00 84.12 103 LYS A CA 1
ATOM 798 C C . LYS A 1 103 ? -4.692 20.373 10.479 1.00 84.12 103 LYS A C 1
ATOM 800 O O . LYS A 1 103 ? -4.345 20.872 11.540 1.00 84.12 103 LYS A O 1
ATOM 805 N N . SER A 1 104 ? -5.894 20.582 9.946 1.00 81.31 104 SER A N 1
ATOM 806 C CA . SER A 1 104 ? -6.883 21.505 10.516 1.00 81.31 104 SER A CA 1
ATOM 807 C C . SER A 1 104 ? -7.400 21.068 11.885 1.00 81.31 104 SER A C 1
ATOM 809 O O . SER A 1 104 ? -7.891 21.904 12.635 1.00 81.31 104 SER A O 1
ATOM 811 N N . ALA A 1 105 ? -7.336 19.773 12.200 1.00 79.69 105 ALA A N 1
ATOM 812 C CA . ALA A 1 105 ? -7.717 19.245 13.505 1.00 79.69 105 ALA A CA 1
ATOM 813 C C . ALA A 1 105 ? -6.635 19.461 14.583 1.00 79.69 105 ALA A C 1
ATOM 815 O O . ALA A 1 105 ? -6.935 19.314 15.762 1.00 79.69 105 ALA A O 1
ATOM 816 N N . ARG A 1 106 ? -5.396 19.806 14.195 1.00 71.88 106 ARG A N 1
ATOM 817 C CA . ARG A 1 106 ? -4.301 20.131 15.130 1.00 71.88 106 ARG A CA 1
ATOM 818 C C . ARG A 1 106 ? -4.331 21.570 15.609 1.00 71.88 106 ARG A C 1
ATOM 820 O O . ARG A 1 106 ? -3.870 21.849 16.708 1.00 71.88 106 ARG A O 1
ATOM 827 N N . GLU A 1 107 ? -4.847 22.466 14.777 1.00 68.06 107 GLU A N 1
ATOM 828 C CA . GLU A 1 107 ? -5.070 23.848 15.174 1.00 68.06 107 GLU A CA 1
ATOM 829 C C . GLU A 1 107 ? -6.197 23.863 16.217 1.00 68.06 107 GLU A C 1
ATOM 831 O O . GLU A 1 107 ? -7.298 23.387 15.909 1.00 68.06 107 GLU A O 1
ATOM 836 N N . PRO A 1 108 ? -5.954 24.357 17.445 1.00 56.41 108 PRO A N 1
ATOM 837 C CA . PRO A 1 108 ? -6.960 24.356 18.494 1.00 56.41 108 PRO A CA 1
ATOM 838 C C . PRO A 1 108 ? -8.198 25.123 18.021 1.00 56.41 108 PRO A C 1
ATOM 840 O O . PRO A 1 108 ? -8.166 26.322 17.752 1.00 56.41 108 PRO A O 1
ATOM 843 N N . LYS A 1 109 ? -9.305 24.395 17.887 1.00 53.47 109 LYS A N 1
ATOM 844 C CA . LYS A 1 109 ? -10.650 24.925 17.664 1.00 53.47 109 LYS A CA 1
ATOM 845 C C . LYS A 1 109 ? -11.596 24.132 18.550 1.00 53.47 109 LYS A C 1
ATOM 847 O O . LYS A 1 109 ? -11.455 22.913 18.633 1.00 53.47 109 LYS A O 1
ATOM 852 N N . ASP A 1 110 ? -12.628 24.783 19.078 1.00 55.88 110 ASP A N 1
ATOM 853 C CA . ASP A 1 110 ? -13.693 24.213 19.934 1.00 55.88 110 ASP A CA 1
ATOM 854 C C . ASP A 1 110 ? -14.385 22.948 19.367 1.00 55.88 110 ASP A C 1
ATOM 856 O O . ASP A 1 110 ? -15.167 22.274 20.036 1.00 55.88 110 ASP A O 1
ATOM 860 N N . LYS A 1 111 ? -14.116 22.613 18.099 1.00 56.97 111 LYS A N 1
ATOM 861 C CA . LYS A 1 111 ? -14.707 21.517 17.326 1.00 56.97 111 LYS A CA 1
ATOM 862 C C . LYS A 1 111 ? -14.108 20.138 17.623 1.00 56.97 111 LYS A C 1
ATOM 864 O O . LYS A 1 111 ? -14.788 19.124 17.428 1.00 56.97 111 LYS A O 1
ATOM 869 N N . TYR A 1 112 ? -12.851 20.067 18.047 1.00 56.72 112 TYR A N 1
ATOM 870 C CA . TYR A 1 112 ? -12.185 18.797 18.309 1.00 56.72 112 TYR A CA 1
ATOM 871 C C . TYR A 1 112 ? -11.583 18.843 19.707 1.00 56.72 112 TYR A C 1
ATOM 873 O O . TYR A 1 112 ? -10.713 19.658 19.976 1.00 56.72 112 TYR A O 1
ATOM 881 N N . ASN A 1 113 ? -12.041 17.959 20.592 1.00 54.62 113 ASN A N 1
ATOM 882 C CA . ASN A 1 113 ? -11.517 17.813 21.951 1.00 54.62 113 ASN A CA 1
ATOM 883 C C . ASN A 1 113 ? -10.148 17.096 21.922 1.00 54.62 113 ASN A C 1
ATOM 885 O O . ASN A 1 113 ? -9.933 16.100 22.606 1.00 54.62 113 ASN A O 1
ATOM 889 N N . ILE A 1 114 ? -9.268 17.534 21.018 1.00 53.66 114 ILE A N 1
ATOM 890 C CA . ILE A 1 114 ? -7.969 16.934 20.744 1.00 53.66 114 ILE A CA 1
ATOM 891 C C . ILE A 1 114 ? -6.977 17.542 21.723 1.00 53.66 114 ILE A C 1
ATOM 893 O O . ILE A 1 114 ? -6.735 18.746 21.713 1.00 53.66 114 ILE A O 1
ATOM 897 N N . ILE A 1 115 ? -6.403 16.689 22.566 1.00 51.84 115 ILE A N 1
ATOM 898 C CA . ILE A 1 115 ? -5.294 17.045 23.447 1.00 51.84 115 ILE A CA 1
ATOM 899 C C . ILE A 1 115 ? -4.028 17.143 22.569 1.00 51.84 115 ILE A C 1
ATOM 901 O O . ILE A 1 115 ? -3.632 16.121 21.997 1.00 51.84 115 ILE A O 1
ATOM 905 N N . PRO A 1 116 ? -3.388 18.325 22.442 1.00 45.12 116 PRO A N 1
ATOM 906 C CA . PRO A 1 116 ? -2.274 18.556 21.511 1.00 45.12 116 PRO A CA 1
ATOM 907 C C . PRO A 1 116 ? -1.071 17.606 21.680 1.00 45.12 116 PRO A C 1
ATOM 909 O O . PRO A 1 116 ? -0.381 17.315 20.705 1.00 45.12 116 PRO A O 1
ATOM 912 N N . ASP A 1 117 ? -0.869 17.041 22.874 1.00 44.50 117 ASP A N 1
ATOM 913 C CA . ASP A 1 117 ? 0.317 16.237 23.220 1.00 44.50 117 ASP A CA 1
ATOM 914 C C . ASP A 1 117 ? 0.326 14.788 22.706 1.00 44.50 117 ASP A C 1
ATOM 916 O O . ASP A 1 117 ? 1.343 14.105 22.795 1.00 44.50 117 ASP A O 1
ATOM 920 N N . THR A 1 118 ? -0.775 14.282 22.141 1.00 47.25 118 THR A N 1
ATOM 921 C CA . THR A 1 118 ? -0.834 12.897 21.607 1.00 47.25 118 THR A CA 1
ATOM 922 C C . THR A 1 118 ? -0.717 12.826 20.082 1.00 47.25 118 THR A C 1
ATOM 924 O O . THR A 1 118 ? -0.415 11.767 19.532 1.00 47.25 118 THR A O 1
ATOM 927 N N . TYR A 1 119 ? -0.795 13.975 19.402 1.00 51.12 119 TYR A N 1
ATOM 928 C CA . TYR A 1 119 ? -0.664 14.127 17.948 1.00 51.12 119 TYR A CA 1
ATOM 929 C C . TYR A 1 119 ? 0.795 14.313 17.479 1.00 51.12 119 TYR A C 1
ATOM 931 O O . TYR A 1 119 ? 1.070 14.971 16.470 1.00 51.12 119 TYR A O 1
ATOM 939 N N . THR A 1 120 ? 1.758 13.728 18.195 1.00 47.19 120 THR A N 1
ATOM 940 C CA . THR A 1 120 ? 3.204 13.961 17.999 1.00 47.19 120 THR A CA 1
ATOM 941 C C . THR A 1 120 ? 3.721 13.563 16.615 1.00 47.19 120 THR A C 1
ATOM 943 O O . THR A 1 120 ? 4.735 14.080 16.151 1.00 47.19 120 THR A O 1
ATOM 946 N N . LYS A 1 121 ? 3.025 12.672 15.899 1.00 58.69 121 LYS A N 1
ATOM 947 C CA . LYS A 1 121 ? 3.453 12.208 14.573 1.00 58.69 121 LYS A CA 1
ATOM 948 C C . LYS A 1 121 ? 2.885 13.097 13.481 1.00 58.69 121 LYS A C 1
ATOM 950 O O . LYS A 1 121 ? 1.692 13.041 13.204 1.00 58.69 121 LYS A O 1
ATOM 955 N N . ILE A 1 122 ? 3.726 13.886 12.814 1.00 68.25 122 ILE A N 1
ATOM 956 C CA . ILE A 1 122 ? 3.361 14.622 11.593 1.00 68.25 122 ILE A CA 1
ATOM 957 C C . ILE A 1 122 ? 2.785 13.636 10.565 1.00 68.25 122 ILE A C 1
ATOM 959 O O . ILE A 1 122 ? 3.441 12.676 10.164 1.00 68.25 122 ILE A O 1
ATOM 963 N N . VAL A 1 123 ? 1.527 13.849 10.170 1.00 74.88 123 VAL A N 1
ATOM 964 C CA . VAL A 1 123 ? 0.908 13.114 9.062 1.00 74.88 123 VAL A CA 1
ATOM 965 C C . VAL A 1 123 ? 1.266 13.853 7.779 1.00 74.88 123 VAL A C 1
ATOM 967 O O . VAL A 1 123 ? 1.028 15.054 7.666 1.00 74.88 123 VAL A O 1
ATOM 970 N N . THR A 1 124 ? 1.865 13.140 6.829 1.00 73.56 124 THR A N 1
ATOM 971 C CA . THR A 1 124 ? 2.262 13.652 5.512 1.00 73.56 124 THR A CA 1
ATOM 972 C C . THR A 1 124 ? 1.277 13.191 4.438 1.00 73.56 124 THR A C 1
ATOM 974 O O . THR A 1 124 ? 0.477 12.281 4.664 1.00 73.56 124 THR A O 1
ATOM 977 N N . LEU A 1 125 ? 1.339 13.801 3.247 1.00 61.06 125 LEU A N 1
ATOM 978 C CA . LEU A 1 125 ? 0.553 13.348 2.091 1.00 61.06 125 LEU A CA 1
ATOM 979 C C . LEU A 1 125 ? 0.868 11.888 1.745 1.00 61.06 125 LEU A C 1
ATOM 981 O O . LEU A 1 125 ? -0.035 11.102 1.480 1.00 61.06 125 LEU A O 1
ATOM 985 N N . GLU A 1 126 ? 2.146 11.528 1.822 1.00 52.31 126 GLU A N 1
ATOM 986 C CA . GLU A 1 126 ? 2.629 10.162 1.659 1.00 52.31 126 GLU A CA 1
ATOM 987 C C . GLU A 1 126 ? 1.939 9.207 2.638 1.00 52.31 126 GLU A C 1
ATOM 989 O O . GLU A 1 126 ? 1.396 8.189 2.224 1.00 52.31 126 GLU A O 1
ATOM 994 N N . LYS A 1 127 ? 1.844 9.565 3.924 1.00 65.50 127 LYS A N 1
ATOM 995 C CA . LYS A 1 127 ? 1.188 8.719 4.928 1.00 65.50 127 LYS A CA 1
ATOM 996 C C . LYS A 1 127 ? -0.298 8.498 4.664 1.00 65.50 127 LYS A C 1
ATOM 998 O O . LYS A 1 127 ? -0.795 7.395 4.876 1.00 65.50 127 LYS A O 1
ATOM 1003 N N . VAL A 1 128 ? -0.987 9.507 4.140 1.00 68.25 128 VAL A N 1
ATOM 1004 C CA . VAL A 1 128 ? -2.380 9.366 3.704 1.00 68.25 128 VAL A CA 1
ATOM 1005 C C . VAL A 1 128 ? -2.490 8.416 2.512 1.00 68.25 128 VAL A C 1
ATOM 1007 O O . VAL A 1 128 ? -3.313 7.502 2.541 1.00 68.25 128 VAL A O 1
ATOM 1010 N N . LEU A 1 129 ? -1.641 8.583 1.495 1.00 59.09 129 LEU A N 1
ATOM 1011 C CA . LEU A 1 129 ? -1.594 7.682 0.341 1.00 59.09 129 LEU A CA 1
ATOM 1012 C C . LEU A 1 129 ? -1.314 6.236 0.780 1.00 59.09 129 LEU A C 1
ATOM 1014 O O . LEU A 1 129 ? -1.972 5.310 0.308 1.00 59.09 129 LEU A O 1
ATOM 1018 N N . MET A 1 130 ? -0.424 6.032 1.755 1.00 61.88 130 MET A N 1
ATOM 1019 C CA . MET A 1 130 ? -0.149 4.712 2.332 1.00 61.88 130 MET A CA 1
ATOM 1020 C C . MET A 1 130 ? -1.375 4.083 2.997 1.00 61.88 130 MET A C 1
ATOM 1022 O O . MET A 1 130 ? -1.608 2.881 2.838 1.00 61.88 130 MET A O 1
ATOM 1026 N N . TRP A 1 131 ? -2.180 4.867 3.719 1.00 77.81 131 TRP A N 1
ATOM 1027 C CA . TRP A 1 131 ? -3.416 4.361 4.314 1.00 77.81 131 TRP A CA 1
ATOM 1028 C C . TRP A 1 131 ? -4.406 3.893 3.255 1.00 77.81 131 TRP A C 1
ATOM 1030 O O . TRP A 1 131 ? -4.960 2.802 3.373 1.00 77.81 131 TRP A O 1
ATOM 1040 N N . GLN A 1 132 ? -4.584 4.687 2.199 1.00 68.25 132 GLN A N 1
ATOM 1041 C CA . GLN A 1 132 ? -5.480 4.364 1.088 1.00 68.25 132 GLN A CA 1
ATOM 1042 C C . GLN A 1 132 ? -5.025 3.107 0.344 1.00 68.25 132 GLN A C 1
ATOM 1044 O O . GLN A 1 132 ? -5.847 2.258 0.007 1.00 68.25 132 GLN A O 1
ATOM 1049 N N . CYS A 1 133 ? -3.714 2.937 0.176 1.00 55.44 133 CYS A N 1
ATOM 1050 C CA . CYS A 1 133 ? -3.135 1.731 -0.407 1.00 55.44 133 CYS A CA 1
ATOM 1051 C C . CYS A 1 133 ? -3.318 0.493 0.490 1.00 55.44 133 CYS A C 1
ATOM 1053 O O . CYS A 1 133 ? -3.629 -0.589 -0.002 1.00 55.44 133 CYS A O 1
ATOM 1055 N N . SER A 1 134 ? -3.196 0.644 1.812 1.00 58.31 134 SER A N 1
ATOM 1056 C CA . SER A 1 134 ? -3.354 -0.452 2.787 1.00 58.31 134 SER A CA 1
ATOM 1057 C C . SER A 1 134 ? -4.790 -0.996 2.866 1.00 58.31 134 SER A C 1
ATOM 1059 O O . SER A 1 134 ? -5.021 -2.133 3.282 1.00 58.31 134 SER A O 1
ATOM 1061 N N . VAL A 1 135 ? -5.785 -0.222 2.421 1.00 60.69 135 VAL A N 1
ATOM 1062 C CA . VAL A 1 135 ? -7.153 -0.733 2.246 1.00 60.69 135 VAL A CA 1
ATOM 1063 C C . VAL A 1 135 ? -7.185 -1.868 1.219 1.00 60.69 135 VAL A C 1
ATOM 1065 O O . VAL A 1 135 ? -7.876 -2.863 1.432 1.00 60.69 135 VAL A O 1
ATOM 1068 N N . ASN A 1 136 ? -6.401 -1.773 0.144 1.00 47.44 136 ASN A N 1
ATOM 1069 C CA . ASN A 1 136 ? -6.415 -2.766 -0.932 1.00 47.44 136 ASN A CA 1
ATOM 1070 C C . ASN A 1 136 ? -5.764 -4.094 -0.523 1.00 47.44 136 ASN A C 1
ATOM 1072 O O . ASN A 1 136 ? -6.191 -5.145 -0.993 1.00 47.44 136 ASN A O 1
ATOM 1076 N N . THR A 1 137 ? -4.801 -4.080 0.404 1.00 39.88 137 THR A N 1
ATOM 1077 C CA . THR A 1 137 ? -4.163 -5.306 0.916 1.00 39.88 137 THR A CA 1
ATOM 1078 C C . THR A 1 137 ? -5.039 -6.040 1.935 1.00 39.88 137 THR A C 1
ATOM 1080 O O . THR A 1 137 ? -5.037 -7.266 1.984 1.00 39.88 137 THR A O 1
ATOM 1083 N N . SER A 1 138 ? -5.860 -5.321 2.708 1.00 39.22 138 SER A N 1
ATOM 1084 C CA . SER A 1 138 ? -6.751 -5.912 3.724 1.00 39.22 138 SER A CA 1
ATOM 1085 C C . SER A 1 138 ? -8.014 -6.601 3.172 1.00 39.22 138 SER A C 1
ATOM 1087 O O . SER A 1 138 ? -8.724 -7.265 3.934 1.00 39.22 138 SER A O 1
ATOM 1089 N N . HIS A 1 139 ? -8.267 -6.490 1.861 1.00 37.22 139 HIS A N 1
ATOM 1090 C CA . HIS A 1 139 ? -9.256 -7.286 1.120 1.00 37.22 139 HIS A CA 1
ATOM 1091 C C . HIS A 1 139 ? -8.702 -8.621 0.590 1.00 37.22 139 HIS A C 1
ATOM 1093 O O . HIS A 1 139 ? -9.482 -9.462 0.144 1.00 37.22 139 HIS A O 1
ATOM 1099 N N . ILE A 1 140 ? -7.388 -8.856 0.672 1.00 37.00 140 ILE A N 1
ATOM 1100 C CA . ILE A 1 140 ? -6.769 -10.124 0.278 1.00 37.00 140 ILE A CA 1
ATOM 1101 C C . ILE A 1 140 ? -6.796 -11.054 1.498 1.00 37.00 140 ILE A C 1
ATOM 1103 O O . ILE A 1 140 ? -5.883 -11.080 2.320 1.00 37.00 140 ILE A O 1
ATOM 1107 N N . ALA A 1 141 ? -7.907 -11.771 1.676 1.00 33.75 141 ALA A N 1
ATOM 1108 C CA . ALA A 1 141 ? -8.050 -12.761 2.741 1.00 33.75 141 ALA A CA 1
ATOM 1109 C C . ALA A 1 141 ? -7.092 -13.955 2.525 1.00 33.75 141 ALA A C 1
ATOM 1111 O O . ALA A 1 141 ? -6.943 -14.418 1.390 1.00 33.75 141 ALA A O 1
ATOM 1112 N N . PRO A 1 142 ? -6.499 -14.528 3.591 1.00 32.81 142 PRO A N 1
ATOM 1113 C CA . PRO A 1 142 ? -5.713 -15.749 3.480 1.00 32.81 142 PRO A CA 1
ATOM 1114 C C . PRO A 1 142 ? -6.671 -16.920 3.222 1.00 32.81 142 PRO A C 1
ATOM 1116 O O . PRO A 1 142 ? -7.353 -17.386 4.133 1.00 32.81 142 PRO A O 1
ATOM 1119 N N . GLY A 1 143 ? -6.753 -17.369 1.968 1.00 31.73 143 GLY A N 1
ATOM 1120 C CA . GLY A 1 143 ? -7.553 -18.534 1.566 1.00 31.73 143 GLY A CA 1
ATOM 1121 C C . GLY A 1 143 ? -8.709 -18.260 0.604 1.00 31.73 143 GLY A C 1
ATOM 1122 O O . GLY A 1 143 ? -9.466 -19.176 0.308 1.00 31.73 143 GLY A O 1
ATOM 1123 N N . GLY A 1 144 ? -8.848 -17.040 0.084 1.00 29.03 144 GLY A N 1
ATOM 1124 C CA . GLY A 1 144 ? -9.841 -16.719 -0.938 1.00 29.03 144 GLY A CA 1
ATOM 1125 C C . GLY A 1 144 ? -9.201 -16.427 -2.287 1.00 29.03 144 GLY A C 1
ATOM 1126 O O . GLY A 1 144 ? -9.216 -15.279 -2.714 1.00 29.03 144 GLY A O 1
ATOM 1127 N N . PHE A 1 145 ? -8.688 -17.441 -2.991 1.00 33.50 145 PHE A N 1
ATOM 1128 C CA . PHE A 1 145 ? -8.546 -17.351 -4.450 1.00 33.50 145 PHE A CA 1
ATOM 1129 C C . PHE A 1 145 ? -9.939 -17.446 -5.091 1.00 33.50 145 PHE A C 1
ATOM 1131 O O . PHE A 1 145 ? -10.260 -18.386 -5.808 1.00 33.50 145 PHE A O 1
ATOM 1138 N N . GLY A 1 146 ? -10.793 -16.464 -4.817 1.00 27.55 146 GLY A N 1
ATOM 1139 C CA . GLY A 1 146 ? -11.710 -16.011 -5.843 1.00 27.55 146 GLY A CA 1
ATOM 1140 C C . GLY A 1 146 ? -10.885 -15.061 -6.685 1.00 27.55 146 GLY A C 1
ATOM 1141 O O . GLY A 1 146 ? -10.538 -13.984 -6.201 1.00 27.55 146 GLY A O 1
ATOM 1142 N N . ALA A 1 147 ? -10.504 -15.476 -7.894 1.00 28.20 147 ALA A N 1
ATOM 1143 C CA . ALA A 1 147 ? -9.988 -14.543 -8.886 1.00 28.20 147 ALA A CA 1
ATOM 1144 C C . ALA A 1 147 ? -10.852 -13.268 -8.835 1.00 28.20 147 ALA A C 1
ATOM 1146 O O . ALA A 1 147 ? -12.082 -13.404 -8.768 1.00 28.20 147 ALA A O 1
ATOM 1147 N N . PRO A 1 148 ? -10.272 -12.050 -8.823 1.00 31.12 148 PRO A N 1
ATOM 1148 C CA . PRO A 1 148 ? -11.087 -10.875 -9.077 1.00 31.12 148 PRO A CA 1
ATOM 1149 C C . PRO A 1 148 ? -11.894 -11.167 -10.341 1.00 31.12 148 PRO A C 1
ATOM 1151 O O . PRO A 1 148 ? -11.358 -11.700 -11.318 1.00 31.12 148 PRO A O 1
ATOM 1154 N N . ALA A 1 149 ? -13.206 -10.951 -10.234 1.00 31.06 149 ALA A N 1
ATOM 1155 C CA . ALA A 1 149 ? -14.163 -11.205 -11.291 1.00 31.06 149 ALA A CA 1
ATOM 1156 C C . ALA A 1 149 ? -13.582 -10.734 -12.627 1.00 31.06 149 ALA A C 1
ATOM 1158 O O . ALA A 1 149 ? -13.120 -9.602 -12.694 1.00 31.06 149 ALA A O 1
ATOM 1159 N N . ARG A 1 150 ? -13.572 -11.652 -13.606 1.00 33.06 150 ARG A N 1
ATOM 1160 C CA . ARG A 1 150 ? -13.451 -11.466 -15.061 1.00 33.06 150 ARG A CA 1
ATOM 1161 C C . ARG A 1 150 ? -12.629 -10.242 -15.490 1.00 33.06 150 ARG A C 1
ATOM 1163 O O . ARG A 1 150 ? -13.075 -9.123 -15.284 1.00 33.06 150 ARG A O 1
ATOM 1170 N N . LEU A 1 151 ? -11.507 -10.479 -16.186 1.00 41.12 151 LEU A N 1
ATOM 1171 C CA . LEU A 1 151 ? -10.853 -9.505 -17.075 1.00 41.12 151 LEU A CA 1
ATOM 1172 C C . LEU A 1 151 ? -11.920 -8.601 -17.700 1.00 41.12 151 LEU A C 1
ATOM 1174 O O . LEU A 1 151 ? -12.670 -9.040 -18.575 1.00 41.12 151 LEU A O 1
ATOM 1178 N N . SER A 1 152 ? -12.067 -7.388 -17.177 1.00 38.12 152 SER A N 1
ATOM 1179 C CA . SER A 1 152 ? -12.976 -6.433 -17.770 1.00 38.12 152 SER A CA 1
ATOM 1180 C C . SER A 1 152 ? -12.302 -6.017 -19.063 1.00 38.12 152 SER A C 1
ATOM 1182 O O . SER A 1 152 ? -11.220 -5.430 -19.031 1.00 38.12 152 SER A O 1
ATOM 1184 N N . ALA A 1 153 ? -12.921 -6.336 -20.195 1.00 49.25 153 ALA A N 1
ATOM 1185 C CA . ALA A 1 153 ? -12.529 -5.867 -21.521 1.00 49.25 153 ALA A CA 1
ATOM 1186 C C . ALA A 1 153 ? -12.761 -4.348 -21.692 1.00 49.25 153 ALA A C 1
ATOM 1188 O O . ALA A 1 153 ? -13.007 -3.865 -22.791 1.00 49.25 153 ALA A O 1
ATOM 1189 N N . ASP A 1 154 ? -12.687 -3.600 -20.592 1.00 55.28 154 ASP A N 1
ATOM 1190 C CA . ASP A 1 154 ? -12.993 -2.180 -20.478 1.00 55.28 154 ASP A CA 1
ATOM 1191 C C . ASP A 1 154 ? -11.751 -1.333 -20.806 1.00 55.28 154 ASP A C 1
ATOM 1193 O O . ASP A 1 154 ? -11.737 -0.128 -20.576 1.00 55.28 154 ASP A O 1
ATOM 1197 N N . GLY A 1 155 ? -10.683 -1.965 -21.316 1.00 69.12 155 GLY A N 1
ATOM 1198 C CA . GLY A 1 155 ? -9.464 -1.284 -21.728 1.00 69.12 155 GLY A CA 1
ATOM 1199 C C . GLY A 1 155 ? -8.655 -0.718 -20.566 1.00 69.12 155 GLY A C 1
ATOM 1200 O O . GLY A 1 155 ? -7.859 0.174 -20.800 1.00 69.12 155 GLY A O 1
ATOM 1201 N N . TYR A 1 156 ? -8.827 -1.197 -19.331 1.00 78.12 156 TYR A N 1
ATOM 1202 C CA . TYR A 1 156 ? -8.131 -0.668 -18.152 1.00 78.12 156 TYR A CA 1
ATOM 1203 C C . TYR A 1 156 ? -7.469 -1.777 -17.329 1.00 78.12 156 TYR A C 1
ATOM 1205 O O . TYR A 1 156 ? -8.070 -2.825 -17.083 1.00 78.12 156 TYR A O 1
ATOM 1213 N N . ILE A 1 157 ? -6.238 -1.543 -16.860 1.00 84.19 157 ILE A N 1
ATOM 1214 C CA . ILE A 1 157 ? -5.503 -2.496 -16.021 1.00 84.19 157 ILE A CA 1
ATOM 1215 C C . ILE A 1 157 ? -4.733 -1.814 -14.886 1.00 84.19 157 ILE A C 1
ATOM 1217 O O . ILE A 1 157 ? -4.006 -0.838 -15.069 1.00 84.19 157 ILE A O 1
ATOM 1221 N N . ASN A 1 158 ? -4.866 -2.388 -13.688 1.00 81.38 158 ASN A N 1
ATOM 1222 C CA . ASN A 1 158 ? -4.119 -1.983 -12.503 1.00 81.38 158 ASN A CA 1
ATOM 1223 C C . ASN A 1 158 ? -2.986 -2.956 -12.193 1.00 81.38 158 ASN A C 1
ATOM 1225 O O . ASN A 1 158 ? -3.190 -4.171 -12.135 1.00 81.38 158 ASN A O 1
ATOM 1229 N N . ILE A 1 159 ? -1.827 -2.389 -11.881 1.00 88.69 159 ILE A N 1
ATOM 1230 C CA . ILE A 1 159 ? -0.659 -3.099 -11.371 1.00 88.69 159 ILE A CA 1
ATOM 1231 C C . ILE A 1 159 ? -0.370 -2.548 -9.981 1.00 88.69 159 ILE A C 1
ATOM 1233 O O . ILE A 1 159 ? -0.185 -1.345 -9.822 1.00 88.69 159 ILE A O 1
ATOM 1237 N N . TRP A 1 160 ? -0.348 -3.408 -8.971 1.00 81.31 160 TRP A N 1
ATOM 1238 C CA . TRP A 1 160 ? -0.061 -3.016 -7.591 1.00 81.31 160 TRP A CA 1
ATOM 1239 C C . TRP A 1 160 ? 1.320 -3.501 -7.197 1.00 81.31 160 TRP A C 1
ATOM 1241 O O . TRP A 1 160 ? 1.538 -4.702 -7.169 1.00 81.31 160 TRP A O 1
ATOM 1251 N N . ILE A 1 161 ? 2.226 -2.593 -6.865 1.00 91.25 161 ILE A N 1
ATOM 1252 C CA . ILE A 1 161 ? 3.540 -2.898 -6.307 1.00 91.25 161 ILE A CA 1
ATOM 1253 C C . ILE A 1 161 ? 3.473 -2.655 -4.805 1.00 91.25 161 ILE A C 1
ATOM 1255 O O . ILE A 1 161 ? 3.182 -1.547 -4.366 1.00 91.25 161 ILE A O 1
ATOM 1259 N N . ILE A 1 162 ? 3.751 -3.684 -4.015 1.00 80.31 162 ILE A N 1
ATOM 1260 C CA . ILE A 1 162 ? 3.807 -3.626 -2.558 1.00 80.31 162 ILE A CA 1
ATOM 1261 C C . ILE A 1 162 ? 5.254 -3.853 -2.127 1.00 80.31 162 ILE A C 1
ATOM 1263 O O . ILE A 1 162 ? 5.783 -4.948 -2.287 1.00 80.31 162 ILE A O 1
ATOM 1267 N N . ARG A 1 163 ? 5.893 -2.828 -1.567 1.00 88.00 163 ARG A N 1
ATOM 1268 C CA . ARG A 1 163 ? 7.220 -2.911 -0.947 1.00 88.00 163 ARG A CA 1
ATOM 1269 C C . ARG A 1 163 ? 7.109 -3.608 0.402 1.00 88.00 163 ARG A C 1
ATOM 1271 O O . ARG A 1 163 ? 6.256 -3.252 1.214 1.00 88.00 163 ARG A O 1
ATOM 1278 N N . GLU A 1 164 ? 7.965 -4.595 0.634 1.00 77.62 164 GLU A N 1
ATOM 1279 C CA . GLU A 1 164 ? 7.894 -5.483 1.801 1.00 77.62 164 GLU A CA 1
ATOM 1280 C C . GLU A 1 164 ? 9.136 -5.366 2.682 1.00 77.62 164 GLU A C 1
ATOM 1282 O O . GLU A 1 164 ? 9.029 -5.267 3.904 1.00 77.62 164 GLU A O 1
ATOM 1287 N N . TYR A 1 165 ? 10.315 -5.374 2.062 1.00 79.94 165 TYR A N 1
ATOM 1288 C CA . TYR A 1 165 ? 11.599 -5.514 2.736 1.00 79.94 165 TYR A CA 1
ATOM 1289 C C . TYR A 1 165 ? 12.646 -4.596 2.101 1.00 79.94 165 TYR A C 1
ATOM 1291 O O . TYR A 1 165 ? 12.636 -4.402 0.889 1.00 79.94 165 TYR A O 1
ATOM 1299 N N . GLU A 1 166 ? 13.540 -4.025 2.905 1.00 88.69 166 GLU A N 1
ATOM 1300 C CA . GLU A 1 166 ? 14.627 -3.174 2.426 1.00 88.69 166 GLU A CA 1
ATOM 1301 C C . GLU A 1 166 ? 15.956 -3.493 3.113 1.00 88.69 166 GLU A C 1
ATOM 1303 O O . GLU A 1 166 ? 16.031 -3.699 4.329 1.00 88.69 166 GLU A O 1
ATOM 1308 N N . THR A 1 167 ? 17.010 -3.477 2.301 1.00 91.38 167 THR A N 1
ATOM 1309 C CA . THR A 1 167 ? 18.418 -3.559 2.697 1.00 91.38 167 THR A CA 1
ATOM 1310 C C . THR A 1 167 ? 19.132 -2.263 2.312 1.00 91.38 167 THR A C 1
ATOM 1312 O O . THR A 1 167 ? 18.562 -1.368 1.692 1.00 91.38 167 THR A O 1
ATOM 1315 N N . LYS A 1 168 ? 20.438 -2.177 2.586 1.00 92.19 168 LYS A N 1
ATOM 1316 C CA . LYS A 1 168 ? 21.278 -1.091 2.055 1.00 92.19 168 LYS A CA 1
ATOM 1317 C C . LYS A 1 168 ? 21.423 -1.088 0.521 1.00 92.19 168 LYS A C 1
ATOM 1319 O O . LYS A 1 168 ? 21.885 -0.092 -0.037 1.00 92.19 168 LYS A O 1
ATOM 1324 N N . PHE A 1 169 ? 21.077 -2.187 -0.150 1.00 94.75 169 PHE A N 1
ATOM 1325 C CA . PHE A 1 169 ? 21.263 -2.389 -1.588 1.00 94.75 169 PHE A CA 1
ATOM 1326 C C . PHE A 1 169 ? 19.963 -2.431 -2.383 1.00 94.75 169 PHE A C 1
ATOM 1328 O O . PHE A 1 169 ? 19.988 -2.081 -3.560 1.00 94.75 169 PHE A O 1
ATOM 1335 N N . SER A 1 170 ? 18.843 -2.848 -1.789 1.00 96.31 170 SER A N 1
ATOM 1336 C CA . SER A 1 170 ? 17.595 -2.987 -2.535 1.00 96.31 170 SER A CA 1
ATOM 1337 C C . SER A 1 170 ? 16.343 -2.874 -1.676 1.00 96.31 170 SER A C 1
ATOM 1339 O O . SER A 1 170 ? 16.368 -3.054 -0.459 1.00 96.31 170 SER A O 1
ATOM 1341 N N . THR A 1 171 ? 15.228 -2.619 -2.354 1.00 96.50 171 THR A N 1
ATOM 1342 C CA . THR A 1 171 ? 13.879 -2.834 -1.839 1.00 96.50 171 THR A CA 1
ATOM 1343 C C . THR A 1 171 ? 13.273 -4.033 -2.545 1.00 96.50 171 THR A C 1
ATOM 1345 O O . THR A 1 171 ? 13.111 -4.013 -3.765 1.00 96.50 171 THR A O 1
ATOM 1348 N N . LEU A 1 172 ? 12.882 -5.049 -1.786 1.00 95.31 172 LEU A N 1
ATOM 1349 C CA . LEU A 1 172 ? 12.126 -6.188 -2.281 1.00 95.31 172 LEU A CA 1
ATOM 1350 C C . LEU A 1 172 ? 10.632 -6.014 -2.003 1.00 95.31 172 LEU A C 1
ATOM 1352 O O . LEU A 1 172 ? 10.210 -5.469 -0.978 1.00 95.31 172 LEU A O 1
ATOM 1356 N N . GLY A 1 173 ? 9.820 -6.509 -2.927 1.00 91.62 173 GLY A N 1
ATOM 1357 C CA . GLY A 1 173 ? 8.372 -6.399 -2.858 1.00 91.62 173 GLY A CA 1
ATOM 1358 C C . GLY A 1 173 ? 7.653 -7.398 -3.750 1.00 91.62 173 GLY A C 1
ATOM 1359 O O . GLY A 1 173 ? 8.217 -8.422 -4.145 1.00 91.62 173 GLY A O 1
ATOM 1360 N N . SER A 1 174 ? 6.403 -7.070 -4.056 1.00 87.19 174 SER A N 1
ATOM 1361 C CA . SER A 1 174 ? 5.487 -7.898 -4.828 1.00 87.19 174 SER A CA 1
ATOM 1362 C C . SER A 1 174 ? 4.647 -7.060 -5.794 1.00 87.19 174 SER A C 1
ATOM 1364 O O . SER A 1 174 ? 4.055 -6.064 -5.391 1.00 87.19 174 SER A O 1
ATOM 1366 N N . ILE A 1 175 ? 4.527 -7.493 -7.048 1.00 90.81 175 ILE A N 1
ATOM 1367 C CA . ILE A 1 175 ? 3.495 -7.082 -8.000 1.00 90.81 175 ILE A CA 1
ATOM 1368 C C . ILE A 1 175 ? 2.257 -7.968 -7.844 1.00 90.81 175 ILE A C 1
ATOM 1370 O O . ILE A 1 175 ? 2.355 -9.196 -7.822 1.00 90.81 175 ILE A O 1
ATOM 1374 N N . PHE A 1 176 ? 1.086 -7.334 -7.847 1.00 78.31 176 PHE A N 1
ATOM 1375 C CA . PHE A 1 176 ? -0.208 -7.968 -8.063 1.00 78.31 176 PHE A CA 1
ATOM 1376 C C . PHE A 1 176 ? -0.877 -7.396 -9.312 1.00 78.31 176 PHE A C 1
ATOM 1378 O O . PHE A 1 176 ? -1.112 -6.190 -9.412 1.00 78.31 176 PHE A O 1
ATOM 1385 N N . ILE A 1 177 ? -1.200 -8.272 -10.262 1.00 80.62 177 ILE A N 1
ATOM 1386 C CA . ILE A 1 177 ? -1.825 -7.916 -11.543 1.00 80.62 177 ILE A CA 1
ATOM 1387 C C . ILE A 1 177 ? -2.794 -9.020 -11.960 1.00 80.62 177 ILE A C 1
ATOM 1389 O O . ILE A 1 177 ? -2.394 -10.172 -12.093 1.00 80.62 177 ILE A O 1
ATOM 1393 N N . ALA A 1 178 ? -4.081 -8.694 -12.121 1.00 69.69 178 ALA A N 1
ATOM 1394 C CA . ALA A 1 178 ? -5.125 -9.649 -12.525 1.00 69.69 178 ALA A CA 1
ATOM 1395 C C . ALA A 1 178 ? -5.096 -10.993 -11.746 1.00 69.69 178 ALA A C 1
ATOM 1397 O O . ALA A 1 178 ? -5.241 -12.074 -12.312 1.00 69.69 178 ALA A O 1
ATOM 1398 N N . GLY A 1 179 ? -4.853 -10.937 -10.430 1.00 54.09 179 GLY A N 1
ATOM 1399 C CA . GLY A 1 179 ? -4.765 -12.124 -9.565 1.00 54.09 179 GLY A CA 1
ATOM 1400 C C . GLY A 1 179 ? -3.441 -12.900 -9.639 1.00 54.09 179 GLY A C 1
ATOM 1401 O O . GLY A 1 179 ? -3.291 -13.906 -8.949 1.00 54.09 179 GLY A O 1
ATOM 1402 N N . ARG A 1 180 ? -2.468 -12.447 -10.436 1.00 70.50 180 ARG A N 1
ATOM 1403 C CA . ARG A 1 180 ? -1.093 -12.960 -10.437 1.00 70.50 180 ARG A CA 1
ATOM 1404 C C . ARG A 1 180 ? -0.267 -12.264 -9.369 1.00 70.50 180 ARG A C 1
ATOM 1406 O O . ARG A 1 180 ? -0.430 -11.066 -9.152 1.00 70.50 180 ARG A O 1
ATOM 1413 N N . HIS A 1 181 ? 0.633 -13.023 -8.756 1.00 81.12 181 HIS A N 1
ATOM 1414 C CA . HIS A 1 181 ? 1.633 -12.547 -7.807 1.00 81.12 181 HIS A CA 1
ATOM 1415 C C . HIS A 1 181 ? 3.025 -12.760 -8.405 1.00 81.12 181 HIS A C 1
ATOM 1417 O O . HIS A 1 181 ? 3.296 -13.815 -8.977 1.00 81.12 181 HIS A O 1
ATOM 1423 N N . ILE A 1 182 ? 3.859 -11.728 -8.337 1.00 90.75 182 ILE A N 1
ATOM 1424 C CA . ILE A 1 182 ? 5.206 -11.663 -8.914 1.00 90.75 182 ILE A CA 1
ATOM 1425 C C . ILE A 1 182 ? 6.077 -10.900 -7.910 1.00 90.75 182 ILE A C 1
ATOM 1427 O O . ILE A 1 182 ? 5.588 -9.955 -7.305 1.00 90.75 182 ILE A O 1
ATOM 1431 N N . TYR A 1 183 ? 7.341 -11.256 -7.714 1.00 96.31 183 TYR A N 1
ATOM 1432 C CA . TYR A 1 183 ? 8.246 -10.504 -6.837 1.00 96.31 183 TYR A CA 1
ATOM 1433 C C . TYR A 1 183 ? 8.860 -9.302 -7.548 1.00 96.31 183 TYR A C 1
ATOM 1435 O O . TYR A 1 183 ? 8.963 -9.288 -8.773 1.00 96.31 183 TYR A O 1
ATOM 1443 N N . THR A 1 184 ? 9.297 -8.299 -6.790 1.00 98.25 184 THR A N 1
ATOM 1444 C CA . THR A 1 184 ? 9.978 -7.117 -7.331 1.00 98.25 184 THR A CA 1
ATOM 1445 C C . THR A 1 184 ? 11.257 -6.776 -6.596 1.00 98.25 184 THR A C 1
ATOM 1447 O O . THR A 1 184 ? 11.349 -6.986 -5.389 1.00 98.25 184 THR A O 1
ATOM 1450 N N . LEU A 1 185 ? 12.186 -6.158 -7.323 1.00 98.38 185 LEU A N 1
ATOM 1451 C CA . LEU A 1 185 ? 13.355 -5.458 -6.811 1.00 98.38 185 LEU A CA 1
ATOM 1452 C C . LEU A 1 185 ? 13.370 -4.012 -7.324 1.00 98.38 185 LEU A C 1
ATOM 1454 O O . LEU A 1 185 ? 13.197 -3.761 -8.515 1.00 98.38 185 LEU A O 1
ATOM 1458 N N . GLU A 1 186 ? 13.613 -3.068 -6.426 1.00 97.94 186 GLU A N 1
ATOM 1459 C CA . GLU A 1 186 ? 13.902 -1.657 -6.703 1.00 97.94 186 GLU A CA 1
ATOM 1460 C C . GLU A 1 186 ? 15.200 -1.267 -5.962 1.00 97.94 186 GLU A C 1
ATOM 1462 O O . GLU A 1 186 ? 15.632 -2.003 -5.067 1.00 97.94 186 GLU A O 1
ATOM 1467 N N . PRO A 1 187 ? 15.822 -0.108 -6.244 1.00 97.12 187 PRO A N 1
ATOM 1468 C CA . PRO A 1 187 ? 16.833 0.449 -5.342 1.00 97.12 187 PRO A CA 1
ATOM 1469 C C . PRO A 1 187 ? 16.263 0.682 -3.922 1.00 97.12 187 PRO A C 1
ATOM 1471 O O . PRO A 1 187 ? 15.043 0.671 -3.730 1.00 97.12 187 PRO A O 1
ATOM 1474 N N . PRO A 1 188 ? 17.099 0.898 -2.896 1.00 94.19 188 PRO A N 1
ATOM 1475 C CA . PRO A 1 188 ? 16.620 1.245 -1.560 1.00 94.19 188 PRO A CA 1
ATOM 1476 C C . PRO A 1 188 ? 16.048 2.670 -1.538 1.00 94.19 188 PRO A C 1
ATOM 1478 O O . PRO A 1 188 ? 16.134 3.423 -2.521 1.00 94.19 188 PRO A O 1
ATOM 1481 N N . ASP A 1 189 ? 15.458 3.063 -0.412 1.00 90.50 189 ASP A N 1
ATOM 1482 C CA . ASP A 1 189 ? 15.081 4.451 -0.203 1.00 90.50 189 ASP A CA 1
ATOM 1483 C C . ASP A 1 189 ? 16.308 5.353 -0.163 1.00 90.50 189 ASP A C 1
ATOM 1485 O O . ASP A 1 189 ? 17.150 5.287 0.732 1.00 90.50 189 ASP A O 1
ATOM 1489 N N . ARG A 1 190 ? 16.388 6.230 -1.153 1.00 87.44 190 ARG A N 1
ATOM 1490 C CA . ARG A 1 190 ? 17.335 7.342 -1.179 1.00 87.44 190 ARG A CA 1
ATOM 1491 C C . ARG A 1 190 ? 16.594 8.618 -1.539 1.00 87.44 190 ARG A C 1
ATOM 1493 O O . ARG A 1 190 ? 17.092 9.428 -2.311 1.00 87.44 190 ARG A O 1
ATOM 1500 N N . ASN A 1 191 ? 15.360 8.751 -1.042 1.00 80.56 191 ASN A N 1
ATOM 1501 C CA . ASN A 1 191 ? 14.496 9.904 -1.268 1.00 80.56 191 ASN A CA 1
ATOM 1502 C C . ASN A 1 191 ? 14.304 10.221 -2.767 1.00 80.56 191 ASN A C 1
ATOM 1504 O O . ASN A 1 191 ? 14.459 11.363 -3.196 1.00 80.56 191 ASN A O 1
ATOM 1508 N N . ASN A 1 192 ? 14.029 9.190 -3.581 1.00 83.44 192 ASN A N 1
ATOM 1509 C CA . ASN A 1 192 ? 13.889 9.310 -5.041 1.00 83.44 192 ASN A CA 1
ATOM 1510 C C . ASN A 1 192 ? 15.101 9.973 -5.735 1.00 83.44 192 ASN A C 1
ATOM 1512 O O . ASN A 1 192 ? 14.939 10.659 -6.744 1.00 83.44 192 ASN A O 1
ATOM 1516 N N . ALA A 1 193 ? 16.320 9.776 -5.213 1.00 87.75 193 ALA A N 1
ATOM 1517 C CA . ALA A 1 193 ? 17.540 10.279 -5.841 1.00 87.75 193 ALA A CA 1
ATOM 1518 C C . ALA A 1 193 ? 17.654 9.801 -7.300 1.00 87.75 193 ALA A C 1
ATOM 1520 O O . ALA A 1 193 ? 17.696 8.600 -7.581 1.00 87.75 193 ALA A O 1
ATOM 1521 N N . ALA A 1 194 ? 17.693 10.760 -8.224 1.00 91.56 194 ALA A N 1
ATOM 1522 C CA . ALA A 1 194 ? 17.786 10.537 -9.660 1.00 91.56 194 ALA A CA 1
ATOM 1523 C C . ALA A 1 194 ? 19.257 10.585 -10.100 1.00 91.56 194 ALA A C 1
ATOM 1525 O O . ALA A 1 194 ? 19.732 11.610 -10.581 1.00 91.56 194 ALA A O 1
ATOM 1526 N N . THR A 1 195 ? 19.986 9.492 -9.883 1.00 90.94 195 THR A N 1
ATOM 1527 C CA . THR A 1 195 ? 21.382 9.353 -10.318 1.00 90.94 195 THR A CA 1
ATOM 1528 C C . THR A 1 195 ? 21.508 8.233 -11.348 1.00 90.94 195 THR A C 1
ATOM 1530 O O . THR A 1 195 ? 20.617 7.400 -11.495 1.00 90.94 195 THR A O 1
ATOM 1533 N N . ASP A 1 196 ? 22.630 8.205 -12.053 1.00 89.31 196 ASP A N 1
ATOM 1534 C CA . ASP A 1 196 ? 23.018 7.186 -13.032 1.00 89.31 196 ASP A CA 1
ATOM 1535 C C . ASP A 1 196 ? 23.830 6.035 -12.405 1.00 89.31 196 ASP A C 1
ATOM 1537 O O . ASP A 1 196 ? 24.486 5.258 -13.098 1.00 89.31 196 ASP A O 1
ATOM 1541 N N . ASN A 1 197 ? 23.796 5.912 -11.076 1.00 91.50 197 ASN A N 1
ATOM 1542 C CA . ASN A 1 197 ? 24.579 4.938 -10.329 1.00 91.50 197 ASN A CA 1
ATOM 1543 C C . ASN A 1 197 ? 23.693 4.194 -9.325 1.00 91.50 197 ASN A C 1
ATOM 1545 O O . ASN A 1 197 ? 23.094 4.795 -8.435 1.00 91.50 197 ASN A O 1
ATOM 1549 N N . TYR A 1 198 ? 23.659 2.863 -9.415 1.00 91.12 198 TYR A N 1
ATOM 1550 C CA . TYR A 1 198 ? 22.814 2.015 -8.566 1.00 91.12 198 TYR A CA 1
ATOM 1551 C C . TYR A 1 198 ? 23.133 2.127 -7.064 1.00 91.12 198 TYR A C 1
ATOM 1553 O O . TYR A 1 198 ? 22.281 1.819 -6.231 1.00 91.12 198 TYR A O 1
ATOM 1561 N N . LEU A 1 199 ? 24.334 2.584 -6.693 1.00 92.44 199 LEU A N 1
ATOM 1562 C CA . LEU A 1 199 ? 24.736 2.821 -5.303 1.00 92.44 199 LEU A CA 1
ATOM 1563 C C . LEU A 1 199 ? 24.188 4.128 -4.726 1.00 92.44 199 LEU A C 1
ATOM 1565 O O . LEU A 1 199 ? 24.156 4.280 -3.507 1.00 92.44 199 LEU A O 1
ATOM 1569 N N . THR A 1 200 ? 23.754 5.063 -5.570 1.00 93.06 200 THR A N 1
ATOM 1570 C CA . THR A 1 200 ? 23.238 6.370 -5.136 1.00 93.06 200 THR A CA 1
ATOM 1571 C C . THR A 1 200 ? 21.804 6.626 -5.587 1.00 93.06 200 THR A C 1
ATOM 1573 O O . THR A 1 200 ? 21.128 7.466 -5.000 1.00 93.06 200 THR A O 1
ATOM 1576 N N . ALA A 1 201 ? 21.300 5.859 -6.553 1.00 94.88 201 ALA A N 1
ATOM 1577 C CA . ALA A 1 201 ? 19.951 5.993 -7.073 1.00 94.88 201 ALA A CA 1
ATOM 1578 C C . ALA A 1 201 ? 18.906 5.496 -6.070 1.00 94.88 201 ALA A C 1
ATOM 1580 O O . ALA A 1 201 ? 19.092 4.468 -5.417 1.00 94.88 201 ALA A O 1
ATOM 1581 N N . GLY A 1 202 ? 17.792 6.210 -5.949 1.00 93.12 202 GLY A N 1
ATOM 1582 C CA . GLY A 1 202 ? 16.667 5.813 -5.108 1.00 93.12 202 GLY A CA 1
ATOM 1583 C C . GLY A 1 202 ? 15.558 5.138 -5.907 1.00 93.12 202 GLY A C 1
ATOM 1584 O O . GLY A 1 202 ? 15.395 5.367 -7.109 1.00 93.12 202 GLY A O 1
ATOM 1585 N N . ARG A 1 203 ? 14.731 4.342 -5.231 1.00 94.56 203 ARG A N 1
ATOM 1586 C CA . ARG A 1 203 ? 13.399 3.989 -5.748 1.00 94.56 203 ARG A CA 1
ATOM 1587 C C . ARG A 1 203 ? 12.506 5.223 -5.878 1.00 94.56 203 ARG A C 1
ATOM 1589 O O . ARG A 1 203 ? 12.728 6.229 -5.207 1.00 94.56 203 ARG A O 1
ATOM 1596 N N . ILE A 1 204 ? 11.468 5.132 -6.707 1.00 92.19 204 ILE A N 1
ATOM 1597 C CA . ILE A 1 204 ? 10.465 6.202 -6.833 1.00 92.19 204 ILE A CA 1
ATOM 1598 C C . ILE A 1 204 ? 9.623 6.373 -5.567 1.00 92.19 204 ILE A C 1
ATOM 1600 O O . ILE A 1 204 ? 9.543 5.477 -4.724 1.00 92.19 204 ILE A O 1
ATOM 1604 N N . PHE A 1 205 ? 8.955 7.514 -5.430 1.00 83.12 205 PHE A N 1
ATOM 1605 C CA . PHE A 1 205 ? 7.989 7.692 -4.348 1.00 83.12 205 PHE A CA 1
ATOM 1606 C C . PHE A 1 205 ? 6.811 6.706 -4.470 1.00 83.12 205 PHE A C 1
ATOM 1608 O O . PHE A 1 205 ? 6.485 6.259 -5.570 1.00 83.12 205 PHE A O 1
ATOM 1615 N N . PRO A 1 206 ? 6.160 6.338 -3.354 1.00 80.38 206 PRO A N 1
ATOM 1616 C CA . PRO A 1 206 ? 4.845 5.713 -3.407 1.00 80.38 206 PRO A CA 1
ATOM 1617 C C . PRO A 1 206 ? 3.834 6.623 -4.119 1.00 80.38 206 PRO A C 1
ATOM 1619 O O . PRO A 1 206 ? 3.869 7.848 -3.972 1.00 80.38 206 PRO A O 1
ATOM 1622 N N . GLY A 1 207 ? 2.903 6.033 -4.862 1.00 74.19 207 GLY A N 1
ATOM 1623 C CA . GLY A 1 207 ? 1.915 6.787 -5.627 1.00 74.19 207 GLY A CA 1
ATOM 1624 C C . GLY A 1 207 ? 1.273 5.984 -6.750 1.00 74.19 207 GLY A C 1
ATOM 1625 O O . GLY A 1 207 ? 1.619 4.827 -6.985 1.00 74.19 207 GLY A O 1
ATOM 1626 N N . SER A 1 208 ? 0.333 6.618 -7.446 1.00 82.00 208 SER A N 1
ATOM 1627 C CA . SER A 1 208 ? -0.314 6.068 -8.638 1.00 82.00 208 SER A CA 1
ATOM 1628 C C . SER A 1 208 ? 0.204 6.790 -9.873 1.00 82.00 208 SER A C 1
ATOM 1630 O O . SER A 1 208 ? 0.130 8.017 -9.961 1.00 82.00 208 SER A O 1
ATOM 1632 N N . TYR A 1 209 ? 0.703 6.021 -10.830 1.00 86.31 209 TYR A N 1
ATOM 1633 C CA . TYR A 1 209 ? 1.299 6.514 -12.062 1.00 86.31 209 TYR A CA 1
ATOM 1634 C C . TYR A 1 209 ? 0.503 5.968 -13.242 1.00 86.31 209 TYR A C 1
ATOM 1636 O O . TYR A 1 209 ? 0.363 4.752 -13.384 1.00 86.31 209 TYR A O 1
ATOM 1644 N N . SER A 1 210 ? -0.018 6.851 -14.100 1.00 90.75 210 SER A N 1
ATOM 1645 C CA . SER A 1 210 ? -0.458 6.416 -15.428 1.00 90.75 210 SER A CA 1
ATOM 1646 C C . SER A 1 210 ? 0.744 5.883 -16.190 1.00 90.75 210 SER A C 1
ATOM 1648 O O . SER A 1 210 ? 1.841 6.426 -16.085 1.00 90.75 210 SER A O 1
ATOM 1650 N N . SER A 1 211 ? 0.536 4.848 -16.986 1.00 97.00 211 SER A N 1
ATOM 1651 C CA . SER A 1 211 ? 1.619 4.131 -17.642 1.00 97.00 211 SER A CA 1
ATOM 1652 C C . SER A 1 211 ? 1.262 3.761 -19.073 1.00 97.00 211 SER A C 1
ATOM 1654 O O . SER A 1 211 ? 0.113 3.873 -19.493 1.00 97.00 211 SER A O 1
ATOM 1656 N N . PHE A 1 212 ? 2.267 3.354 -19.841 1.00 95.88 212 PHE A N 1
ATOM 1657 C CA . PHE A 1 212 ? 2.090 2.907 -21.218 1.00 95.88 212 PHE A CA 1
ATOM 1658 C C . PHE A 1 212 ? 3.092 1.811 -21.574 1.00 95.88 212 PHE A C 1
ATOM 1660 O O . PHE A 1 212 ? 4.145 1.680 -20.948 1.00 95.88 212 PHE A O 1
ATOM 1667 N N . VAL A 1 213 ? 2.748 1.008 -22.578 1.00 96.81 213 VAL A N 1
ATOM 1668 C CA . VAL A 1 213 ? 3.637 -0.028 -23.108 1.00 96.81 213 VAL A CA 1
ATOM 1669 C C . VAL A 1 213 ? 4.677 0.606 -24.025 1.00 96.81 213 VAL A C 1
ATOM 1671 O O . VAL A 1 213 ? 4.349 1.428 -24.878 1.00 96.81 213 VAL A O 1
ATOM 1674 N N . ARG A 1 214 ? 5.925 0.161 -23.892 1.00 95.50 214 ARG A N 1
ATOM 1675 C CA . ARG A 1 214 ? 7.004 0.415 -24.845 1.00 95.50 214 ARG A CA 1
ATOM 1676 C C . ARG A 1 214 ? 7.495 -0.892 -25.444 1.00 95.50 214 ARG A C 1
ATOM 1678 O O . ARG A 1 214 ? 7.601 -1.898 -24.746 1.00 95.50 214 ARG A O 1
ATOM 1685 N N . THR A 1 215 ? 7.822 -0.864 -26.731 1.00 94.06 215 THR A N 1
ATOM 1686 C CA . THR A 1 215 ? 8.368 -2.011 -27.479 1.00 94.06 215 THR A CA 1
ATOM 1687 C C . THR A 1 215 ? 9.637 -1.668 -28.255 1.00 94.06 215 THR A C 1
ATOM 1689 O O . THR A 1 215 ? 10.206 -2.535 -28.908 1.00 94.06 215 THR A O 1
ATOM 1692 N N . ASP A 1 216 ? 10.078 -0.413 -28.196 1.00 91.69 216 ASP A N 1
ATOM 1693 C CA . ASP A 1 216 ? 11.260 0.106 -28.879 1.00 91.69 216 ASP A CA 1
ATOM 1694 C C . ASP A 1 216 ? 12.571 -0.318 -28.195 1.00 91.69 216 ASP A C 1
ATOM 1696 O O . ASP A 1 216 ? 12.588 -0.674 -27.016 1.00 91.69 216 ASP A O 1
ATOM 1700 N N . GLY A 1 217 ? 13.688 -0.234 -28.919 1.00 86.81 217 GLY A N 1
ATOM 1701 C CA . GLY A 1 217 ? 15.022 -0.511 -28.382 1.00 86.81 217 GLY A CA 1
ATOM 1702 C C . GLY A 1 217 ? 15.286 -1.984 -28.038 1.00 86.81 217 GLY A C 1
ATOM 1703 O O . GLY A 1 217 ? 14.470 -2.876 -28.259 1.00 86.81 217 GLY A O 1
ATOM 1704 N N . THR A 1 218 ? 16.464 -2.253 -27.476 1.00 85.06 218 THR A N 1
ATOM 1705 C CA . THR A 1 218 ? 16.963 -3.622 -27.233 1.00 85.06 218 THR A CA 1
ATOM 1706 C C . THR A 1 218 ? 16.317 -4.323 -26.036 1.00 85.06 218 THR A C 1
ATOM 1708 O O . THR A 1 218 ? 16.409 -5.542 -25.914 1.00 85.06 218 THR A O 1
ATOM 1711 N N . ARG A 1 219 ? 15.637 -3.576 -25.154 1.00 82.44 219 ARG A N 1
ATOM 1712 C CA . ARG A 1 219 ? 14.915 -4.126 -23.990 1.00 82.44 219 ARG A CA 1
ATOM 1713 C C . ARG A 1 219 ? 13.544 -4.707 -24.349 1.00 82.44 219 ARG A C 1
ATOM 1715 O O . ARG A 1 219 ? 12.956 -5.397 -23.521 1.00 82.44 219 ARG A O 1
ATOM 1722 N N . GLY A 1 220 ? 13.042 -4.448 -25.559 1.00 91.50 220 GLY A N 1
ATOM 1723 C CA . GLY A 1 220 ? 11.764 -4.971 -26.032 1.00 91.50 220 GLY A CA 1
ATOM 1724 C C . GLY A 1 220 ? 10.577 -4.511 -25.181 1.00 91.50 220 GLY A C 1
ATOM 1725 O O . GLY A 1 220 ? 10.525 -3.368 -24.729 1.00 91.50 220 GLY A O 1
ATOM 1726 N N . TRP A 1 221 ? 9.602 -5.400 -24.988 1.00 96.19 221 TRP A N 1
ATOM 1727 C CA . TRP A 1 221 ? 8.352 -5.085 -24.292 1.00 96.19 221 TRP A CA 1
ATOM 1728 C C . TRP A 1 221 ? 8.580 -4.726 -22.814 1.00 96.19 221 TRP A C 1
ATOM 1730 O O . TRP A 1 221 ? 9.164 -5.508 -22.062 1.00 96.19 221 TRP A O 1
ATOM 1740 N N . ARG A 1 222 ? 8.082 -3.562 -22.391 1.00 96.88 222 ARG A N 1
ATOM 1741 C CA . ARG A 1 222 ? 8.148 -3.048 -21.011 1.00 96.88 222 ARG A CA 1
ATOM 1742 C C . ARG A 1 222 ? 7.029 -2.046 -20.740 1.00 96.88 222 ARG A C 1
ATOM 1744 O O . ARG A 1 222 ? 6.396 -1.557 -21.674 1.00 96.88 222 ARG A O 1
ATOM 1751 N N . ILE A 1 223 ? 6.809 -1.719 -19.471 1.00 97.81 223 ILE A N 1
ATOM 1752 C CA . ILE A 1 223 ? 5.849 -0.685 -19.056 1.00 97.81 223 ILE A CA 1
ATOM 1753 C C . ILE A 1 223 ? 6.634 0.527 -18.579 1.00 97.81 223 ILE A C 1
ATOM 1755 O O . ILE A 1 223 ? 7.523 0.369 -17.752 1.00 97.81 223 ILE A O 1
ATOM 1759 N N . GLU A 1 224 ? 6.298 1.720 -19.053 1.00 97.94 224 GLU A N 1
ATOM 1760 C CA . GLU A 1 224 ? 6.877 2.977 -18.578 1.00 97.94 224 GLU A CA 1
ATOM 1761 C C . GLU A 1 224 ? 5.854 3.793 -17.785 1.00 97.94 224 GLU A C 1
ATOM 1763 O O . GLU A 1 224 ? 4.679 3.877 -18.153 1.00 97.94 224 GLU A O 1
ATOM 1768 N N . LEU A 1 225 ? 6.296 4.374 -16.670 1.00 97.44 225 LEU A N 1
ATOM 1769 C CA . LEU A 1 225 ? 5.502 5.243 -15.808 1.00 97.44 225 LEU A CA 1
ATOM 1770 C C . LEU A 1 225 ? 5.580 6.688 -16.313 1.00 97.44 225 LEU A C 1
ATOM 1772 O O . LEU A 1 225 ? 6.659 7.209 -16.585 1.00 97.44 225 LEU A O 1
ATOM 1776 N N . LYS A 1 226 ? 4.431 7.361 -16.397 1.00 92.81 226 LYS A N 1
ATOM 1777 C CA . LYS A 1 226 ? 4.325 8.778 -16.763 1.00 92.81 226 LYS A CA 1
ATOM 1778 C C . LYS A 1 226 ? 4.403 9.660 -15.522 1.00 92.81 226 LYS A C 1
ATOM 1780 O O . LYS A 1 226 ? 3.905 9.298 -14.457 1.00 92.81 226 LYS A O 1
ATOM 1785 N N . ASN A 1 227 ? 4.940 10.866 -15.705 1.00 87.69 227 ASN A N 1
ATOM 1786 C CA . ASN A 1 227 ? 4.935 11.942 -14.708 1.00 87.69 227 ASN A CA 1
ATOM 1787 C C . ASN A 1 227 ? 5.535 11.534 -13.353 1.00 87.69 2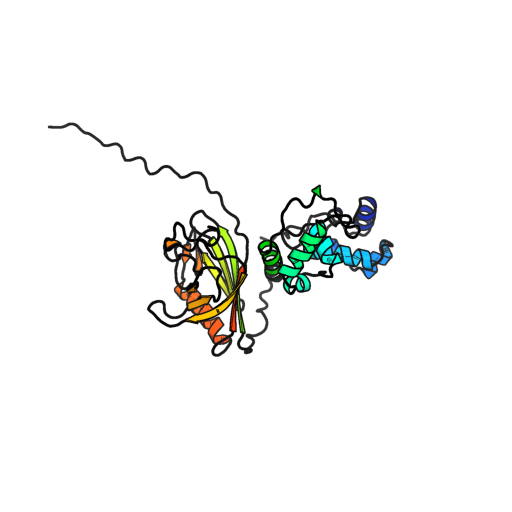27 ASN A C 1
ATOM 1789 O O . ASN A 1 227 ? 5.056 11.963 -12.301 1.00 87.69 227 ASN A O 1
ATOM 1793 N N . VAL A 1 228 ? 6.578 10.699 -13.365 1.00 87.81 228 VAL A N 1
ATOM 1794 C CA . VAL A 1 228 ? 7.319 10.403 -12.140 1.00 87.81 228 VAL A CA 1
ATOM 1795 C C . VAL A 1 228 ? 8.027 11.685 -11.682 1.00 87.81 228 VAL A C 1
ATOM 1797 O O . VAL A 1 228 ? 8.749 12.294 -12.473 1.00 87.81 228 VAL A O 1
ATOM 1800 N N . PRO A 1 229 ? 7.844 12.135 -10.426 1.00 79.25 229 PRO A N 1
ATOM 1801 C CA . PRO A 1 229 ? 8.468 13.360 -9.944 1.00 79.25 229 PRO A CA 1
ATOM 1802 C C . PRO A 1 229 ? 9.981 13.371 -10.176 1.00 79.25 229 PRO A C 1
ATOM 1804 O O . PRO A 1 229 ? 10.690 12.481 -9.703 1.00 79.25 229 PRO A O 1
ATOM 1807 N N . ALA A 1 230 ? 10.446 14.397 -10.893 1.00 83.44 230 ALA A N 1
ATOM 1808 C CA . ALA A 1 230 ? 11.848 14.644 -11.235 1.00 83.44 230 ALA A CA 1
ATOM 1809 C C . ALA A 1 230 ? 12.559 13.520 -12.017 1.00 83.44 230 ALA A C 1
ATOM 1811 O O . ALA A 1 230 ? 13.785 13.540 -12.108 1.00 83.44 230 ALA A O 1
ATOM 1812 N N . ARG A 1 231 ? 11.827 12.541 -12.573 1.00 88.69 231 ARG A N 1
ATOM 1813 C CA . ARG A 1 231 ? 12.412 11.384 -13.267 1.00 88.69 231 ARG A CA 1
ATOM 1814 C C . ARG A 1 231 ? 11.681 11.084 -14.571 1.00 88.69 231 ARG A C 1
ATOM 1816 O O . ARG A 1 231 ? 10.462 11.211 -14.652 1.00 88.69 231 ARG A O 1
ATOM 1823 N N . SER A 1 232 ? 12.428 10.634 -15.569 1.00 92.38 232 SER A N 1
ATOM 1824 C CA . SER A 1 232 ? 11.906 10.050 -16.806 1.00 92.38 232 SER A CA 1
ATOM 1825 C C . SER A 1 232 ? 12.315 8.581 -16.905 1.00 92.38 232 SER A C 1
ATOM 1827 O O . SER A 1 232 ? 13.113 8.100 -16.100 1.00 92.38 232 SER A O 1
ATOM 1829 N N . ASP A 1 233 ? 11.733 7.864 -17.869 1.00 94.44 233 ASP A N 1
ATOM 1830 C CA . ASP A 1 233 ? 12.146 6.508 -18.256 1.00 94.44 233 ASP A CA 1
ATOM 1831 C C . ASP A 1 233 ? 12.116 5.467 -17.120 1.00 94.44 233 ASP A C 1
ATOM 1833 O O . ASP A 1 233 ? 12.781 4.430 -17.185 1.00 94.44 233 ASP A O 1
ATOM 1837 N N . ILE A 1 234 ? 11.306 5.705 -16.082 1.00 97.44 234 ILE A N 1
ATOM 1838 C CA . ILE A 1 234 ? 11.087 4.729 -15.016 1.00 97.44 234 ILE A CA 1
ATOM 1839 C C . ILE A 1 234 ? 10.162 3.639 -15.527 1.00 97.44 234 ILE A C 1
ATOM 1841 O O . ILE A 1 234 ? 9.011 3.887 -15.892 1.00 97.44 234 ILE A O 1
ATOM 1845 N N . GLN A 1 235 ? 10.678 2.417 -15.535 1.00 97.81 235 GLN A N 1
ATOM 1846 C CA . GLN A 1 235 ? 10.040 1.291 -16.196 1.00 97.81 235 GLN A CA 1
ATOM 1847 C C . GLN A 1 235 ? 9.852 0.100 -15.255 1.00 97.81 235 GLN A C 1
ATOM 1849 O O . GLN A 1 235 ? 10.598 -0.085 -14.294 1.00 97.81 235 GLN A O 1
ATOM 1854 N N . ILE A 1 236 ? 8.877 -0.747 -15.581 1.00 98.44 236 ILE A N 1
ATOM 1855 C CA . ILE A 1 236 ? 8.853 -2.150 -15.173 1.00 98.44 236 ILE A CA 1
ATOM 1856 C C . ILE A 1 236 ? 9.499 -2.936 -16.309 1.00 98.44 236 ILE A C 1
ATOM 1858 O O . ILE A 1 236 ? 8.931 -3.031 -17.402 1.00 98.44 236 ILE A O 1
ATOM 1862 N N . HIS A 1 237 ? 10.702 -3.456 -16.075 1.00 97.56 237 HIS A N 1
ATOM 1863 C CA . HIS A 1 237 ? 11.467 -4.157 -17.102 1.00 97.56 237 HIS A CA 1
ATOM 1864 C C . HIS A 1 237 ? 12.257 -5.322 -16.527 1.00 97.56 237 HIS A C 1
ATOM 1866 O O . HIS A 1 237 ? 12.537 -5.393 -15.333 1.00 97.56 237 HIS A O 1
ATOM 1872 N N . LYS A 1 238 ? 12.677 -6.223 -17.414 1.00 96.94 238 LYS A N 1
ATOM 1873 C CA . LYS A 1 238 ? 13.554 -7.331 -17.056 1.00 96.94 238 LYS A CA 1
ATOM 1874 C C . LYS A 1 238 ? 14.852 -6.834 -16.414 1.00 96.94 238 LYS A C 1
ATOM 1876 O O . LYS A 1 238 ? 15.570 -6.017 -16.987 1.00 96.94 238 LYS A O 1
ATOM 1881 N N . GLY A 1 239 ? 15.169 -7.420 -15.271 1.00 96.75 239 GLY A N 1
ATOM 1882 C CA . GLY A 1 239 ? 16.416 -7.296 -14.532 1.00 96.75 239 GLY A CA 1
ATOM 1883 C C . GLY A 1 239 ? 16.367 -8.257 -13.348 1.00 96.75 239 GLY A C 1
ATOM 1884 O O . GLY A 1 239 ? 15.390 -8.982 -13.188 1.00 96.75 239 GLY A O 1
ATOM 1885 N N . SER A 1 240 ? 17.420 -8.318 -12.546 1.00 97.25 240 SER A N 1
ATOM 1886 C CA . SER A 1 240 ? 17.506 -9.315 -11.467 1.00 97.25 240 SER A CA 1
ATOM 1887 C C . SER A 1 240 ? 18.281 -8.827 -10.259 1.00 97.25 240 SER A C 1
ATOM 1889 O O . SER A 1 240 ? 17.993 -9.280 -9.159 1.00 97.25 240 SER A O 1
ATOM 1891 N N . HIS A 1 241 ? 19.208 -7.887 -10.442 1.00 97.75 241 HIS A N 1
ATOM 1892 C CA . HIS A 1 241 ? 20.106 -7.397 -9.403 1.00 97.75 241 HIS A CA 1
ATOM 1893 C C . HIS A 1 241 ? 20.002 -5.873 -9.245 1.00 97.75 241 HIS A C 1
ATOM 1895 O O . HIS A 1 241 ? 19.531 -5.213 -10.179 1.00 97.75 241 HIS A O 1
ATOM 1901 N N . PRO A 1 242 ? 20.438 -5.294 -8.111 1.00 97.31 242 PRO A N 1
ATOM 1902 C CA . PRO A 1 242 ? 20.379 -3.855 -7.864 1.00 97.31 242 PRO A CA 1
ATOM 1903 C C . PRO A 1 242 ? 21.080 -3.029 -8.945 1.00 97.31 242 PRO A C 1
ATOM 1905 O O . PRO A 1 242 ? 20.559 -2.004 -9.367 1.00 97.31 242 PRO A O 1
ATOM 1908 N N . GLU A 1 243 ? 22.206 -3.511 -9.469 1.00 97.19 243 GLU A N 1
ATOM 1909 C CA . GLU A 1 243 ? 22.964 -2.872 -10.547 1.00 97.19 243 GLU A CA 1
ATOM 1910 C C . GLU A 1 243 ? 22.213 -2.798 -11.885 1.00 97.19 243 GLU A C 1
ATOM 1912 O O . GLU A 1 243 ? 22.581 -2.014 -12.757 1.00 97.19 243 GLU A O 1
ATOM 1917 N N . HIS A 1 244 ? 21.134 -3.568 -12.057 1.00 96.56 244 HIS A N 1
ATOM 1918 C CA . HIS A 1 244 ? 20.305 -3.535 -13.264 1.00 96.56 244 HIS A CA 1
ATOM 1919 C C . HIS A 1 244 ? 19.265 -2.405 -13.247 1.00 96.56 244 HIS A C 1
ATOM 1921 O O . HIS A 1 244 ? 18.485 -2.290 -14.195 1.00 96.56 244 HIS A O 1
ATOM 1927 N N . THR A 1 245 ? 19.215 -1.590 -12.188 1.00 95.81 245 THR A N 1
ATOM 1928 C CA . THR A 1 245 ? 18.239 -0.510 -12.052 1.00 95.81 245 THR A CA 1
ATOM 1929 C C . THR A 1 245 ? 18.824 0.737 -11.390 1.00 95.81 245 THR A C 1
ATOM 1931 O O . THR A 1 245 ? 19.549 0.676 -10.402 1.00 95.81 245 THR A O 1
ATOM 1934 N N . TRP A 1 246 ? 18.437 1.903 -11.907 1.00 93.88 246 TRP A N 1
ATOM 1935 C CA . TRP A 1 246 ? 18.666 3.204 -11.267 1.00 93.88 246 TRP A CA 1
ATOM 1936 C C . TRP A 1 246 ? 17.358 3.829 -10.777 1.00 93.88 246 TRP A C 1
ATOM 1938 O O . TRP A 1 246 ? 17.266 5.035 -10.583 1.00 93.88 246 TRP A O 1
ATOM 1948 N N . GLY A 1 247 ? 16.303 3.029 -10.606 1.00 94.56 247 GLY A N 1
ATOM 1949 C CA . GLY A 1 247 ? 14.986 3.531 -10.206 1.00 94.56 247 GLY A CA 1
ATOM 1950 C C . GLY A 1 247 ? 13.791 2.780 -10.767 1.00 94.56 247 GLY A C 1
ATOM 1951 O O . GLY A 1 247 ? 12.674 2.973 -10.294 1.00 94.56 247 GLY A O 1
ATOM 1952 N N . CYS A 1 248 ? 14.033 1.941 -11.767 1.00 97.50 248 CYS A N 1
ATOM 1953 C CA . CYS A 1 248 ? 13.076 1.012 -12.337 1.00 97.50 248 CYS A CA 1
ATOM 1954 C C . CYS A 1 248 ? 12.714 -0.120 -11.369 1.00 97.50 248 CYS A C 1
ATOM 1956 O O . CYS A 1 248 ? 13.462 -0.440 -10.440 1.00 97.50 248 CYS A O 1
ATOM 1958 N N . ILE A 1 249 ? 11.590 -0.767 -11.662 1.00 98.44 249 ILE A N 1
ATOM 1959 C CA . ILE A 1 2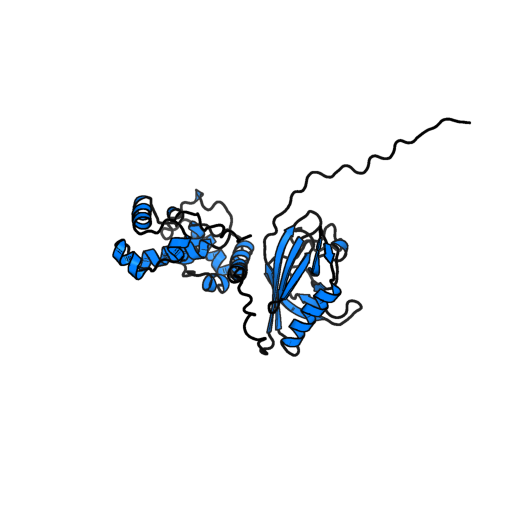49 ? 11.076 -1.927 -10.940 1.00 98.44 249 ILE A CA 1
ATOM 1960 C C . ILE A 1 249 ? 11.422 -3.187 -11.735 1.00 98.44 249 ILE A C 1
ATOM 1962 O O . ILE A 1 249 ? 11.031 -3.330 -12.896 1.00 98.44 249 ILE A O 1
ATOM 1966 N N . LEU A 1 250 ? 12.144 -4.111 -11.106 1.00 98.50 250 LEU A N 1
ATOM 1967 C CA . LEU A 1 250 ? 12.585 -5.364 -11.711 1.00 98.50 250 LEU A CA 1
ATOM 1968 C C . LEU A 1 250 ? 11.704 -6.514 -11.210 1.00 98.50 250 LEU A C 1
ATOM 1970 O O . LEU A 1 250 ? 11.772 -6.836 -10.025 1.00 98.50 250 LEU A O 1
ATOM 1974 N N . PRO A 1 251 ? 10.869 -7.139 -12.053 1.00 98.44 251 PRO A N 1
ATOM 1975 C CA . PRO A 1 251 ? 10.018 -8.240 -11.635 1.00 98.44 251 PRO A CA 1
ATOM 1976 C C . PRO A 1 251 ? 10.732 -9.596 -11.741 1.00 98.44 251 PRO A C 1
ATOM 1978 O O . PRO A 1 251 ? 11.569 -9.790 -12.620 1.00 98.44 251 PRO A O 1
ATOM 1981 N N . GLY A 1 252 ? 10.347 -10.561 -10.906 1.00 98.25 252 GLY A N 1
ATOM 1982 C CA . GLY A 1 252 ? 10.795 -11.955 -10.980 1.00 98.25 252 GLY A CA 1
ATOM 1983 C C . GLY A 1 252 ? 9.781 -12.944 -10.404 1.00 98.25 252 GLY A C 1
ATOM 1984 O O . GLY A 1 252 ? 8.900 -12.564 -9.636 1.00 98.25 252 GLY A O 1
ATOM 1985 N N . MET A 1 253 ? 9.869 -14.214 -10.802 1.00 95.62 253 MET A N 1
ATOM 1986 C CA . MET A 1 253 ? 8.968 -15.270 -10.308 1.00 95.62 253 MET A CA 1
ATOM 1987 C C . MET A 1 253 ? 9.389 -15.817 -8.944 1.00 95.62 253 MET A C 1
ATOM 1989 O O . MET A 1 253 ? 8.565 -16.406 -8.252 1.00 95.62 253 MET A O 1
ATOM 1993 N N . ASP A 1 254 ? 10.639 -15.579 -8.548 1.00 94.75 254 ASP A N 1
ATOM 1994 C CA . ASP A 1 254 ? 11.166 -15.908 -7.225 1.00 94.75 254 ASP A CA 1
ATOM 1995 C C . ASP A 1 254 ? 12.114 -14.798 -6.733 1.00 94.75 254 ASP A C 1
ATOM 1997 O O . ASP A 1 254 ? 12.515 -13.923 -7.512 1.00 94.75 254 ASP A O 1
ATOM 2001 N N . LYS A 1 255 ? 12.471 -14.805 -5.445 1.00 96.56 255 LYS A N 1
ATOM 2002 C CA . LYS A 1 255 ? 13.367 -13.817 -4.830 1.00 96.56 255 LYS A CA 1
ATOM 2003 C C . LYS A 1 255 ? 14.421 -14.444 -3.921 1.00 96.56 255 LYS A C 1
ATOM 2005 O O . LYS A 1 255 ? 14.204 -15.464 -3.281 1.00 96.56 255 LYS A O 1
ATOM 2010 N N . GLY A 1 256 ? 15.566 -13.777 -3.837 1.00 91.38 256 GLY A N 1
ATOM 2011 C CA . GLY A 1 256 ? 16.636 -14.049 -2.879 1.00 91.38 256 GLY A CA 1
ATOM 2012 C C . GLY A 1 256 ? 17.049 -12.773 -2.148 1.00 91.38 256 GLY A C 1
ATOM 2013 O O . GLY A 1 256 ? 16.373 -11.749 -2.239 1.00 91.38 256 GLY A O 1
ATOM 2014 N N . ASN A 1 257 ? 18.179 -12.814 -1.444 1.00 93.62 257 ASN A N 1
ATOM 2015 C CA . ASN A 1 257 ? 18.753 -11.613 -0.835 1.00 93.62 257 ASN A CA 1
ATOM 2016 C C . ASN A 1 257 ? 19.224 -10.656 -1.931 1.00 93.62 257 ASN A C 1
ATOM 2018 O O . ASN A 1 257 ? 20.061 -11.034 -2.749 1.00 93.62 257 ASN A O 1
ATOM 2022 N N . ASP A 1 258 ? 18.663 -9.445 -1.949 1.00 96.31 258 ASP A N 1
ATOM 2023 C CA . ASP A 1 258 ? 18.973 -8.404 -2.934 1.00 96.31 258 ASP A CA 1
ATOM 2024 C C . ASP A 1 258 ? 18.883 -8.879 -4.392 1.00 96.31 258 ASP A C 1
ATOM 2026 O O . ASP A 1 258 ? 19.646 -8.442 -5.250 1.00 96.31 258 ASP A O 1
ATOM 2030 N N . ARG A 1 259 ? 17.961 -9.804 -4.690 1.00 97.62 259 ARG A N 1
ATOM 2031 C CA . ARG A 1 259 ? 17.824 -10.378 -6.032 1.00 97.62 259 ARG A CA 1
ATOM 2032 C C . ARG A 1 259 ? 16.415 -10.883 -6.316 1.00 97.62 259 ARG A C 1
ATOM 2034 O O . ARG A 1 259 ? 15.746 -11.405 -5.427 1.00 97.62 259 ARG A O 1
ATOM 2041 N N . VAL A 1 260 ? 16.014 -10.823 -7.584 1.00 98.44 260 VAL A N 1
ATOM 2042 C CA . VAL A 1 260 ? 14.880 -11.584 -8.133 1.00 98.44 260 VAL A CA 1
ATOM 2043 C C . VAL A 1 260 ? 15.340 -12.557 -9.224 1.00 98.44 260 VAL A C 1
ATOM 2045 O O . VAL A 1 260 ? 16.341 -12.320 -9.907 1.00 98.44 260 VAL A O 1
ATOM 2048 N N . TYR A 1 261 ? 14.620 -13.664 -9.383 1.00 97.12 261 TYR A N 1
ATOM 2049 C CA . TYR A 1 261 ? 14.895 -14.724 -10.357 1.00 97.12 261 TYR A CA 1
ATOM 2050 C C . TYR A 1 261 ? 13.792 -14.808 -11.420 1.00 97.12 261 TYR A C 1
ATOM 2052 O O . TYR A 1 261 ? 12.682 -14.318 -11.219 1.00 97.12 261 TYR A O 1
ATOM 2060 N N . ASP A 1 262 ? 14.098 -15.421 -12.567 1.00 97.44 262 ASP A N 1
ATOM 2061 C CA . ASP A 1 262 ? 13.148 -15.672 -13.665 1.00 97.44 262 ASP A CA 1
ATOM 2062 C C . ASP A 1 262 ? 12.397 -14.429 -14.168 1.00 97.44 262 ASP A C 1
ATOM 2064 O O . ASP A 1 262 ? 11.196 -14.455 -14.460 1.00 97.44 262 ASP A O 1
ATOM 2068 N N . SER A 1 263 ? 13.117 -13.315 -14.304 1.00 97.56 263 SER A N 1
ATOM 2069 C CA . SER A 1 263 ? 12.538 -12.034 -14.716 1.00 97.56 263 SER A CA 1
ATOM 2070 C C . SER A 1 263 ? 11.967 -12.033 -16.135 1.00 97.56 263 SER A C 1
ATOM 2072 O O . SER A 1 263 ? 10.990 -11.336 -16.400 1.00 97.56 263 SER A O 1
ATOM 2074 N N . ASP A 1 264 ? 12.491 -12.869 -17.037 1.00 97.00 264 ASP A N 1
ATOM 2075 C CA . ASP A 1 264 ? 11.891 -13.097 -18.358 1.00 97.00 264 ASP A CA 1
ATOM 2076 C C . ASP A 1 264 ? 10.472 -13.679 -18.248 1.00 97.00 264 ASP A C 1
ATOM 2078 O O . ASP A 1 264 ? 9.542 -13.203 -18.904 1.00 97.00 264 ASP A O 1
ATOM 2082 N N . THR A 1 265 ? 10.282 -14.693 -17.402 1.00 97.25 265 THR A N 1
ATOM 2083 C CA . THR A 1 265 ? 8.974 -15.327 -17.176 1.00 97.25 265 THR A CA 1
ATOM 2084 C C . THR A 1 265 ? 8.014 -14.369 -16.477 1.00 97.25 265 THR A C 1
ATOM 2086 O O . THR A 1 265 ? 6.839 -14.285 -16.849 1.00 97.25 265 THR A O 1
ATOM 2089 N N . ALA A 1 266 ? 8.517 -13.582 -15.524 1.00 97.81 266 ALA A N 1
ATOM 2090 C CA . ALA A 1 266 ? 7.738 -12.545 -14.862 1.00 97.81 266 ALA A CA 1
ATOM 2091 C C . ALA A 1 266 ? 7.244 -11.480 -15.854 1.00 97.81 266 ALA A C 1
ATOM 2093 O O . ALA A 1 266 ? 6.049 -11.184 -15.900 1.00 97.81 266 ALA A O 1
ATOM 2094 N N . MET A 1 267 ? 8.123 -10.971 -16.724 1.00 97.81 267 MET A N 1
ATOM 2095 C CA . MET A 1 267 ? 7.746 -10.006 -17.762 1.00 97.81 267 MET A CA 1
ATOM 2096 C C . MET A 1 267 ? 6.750 -10.587 -18.768 1.00 97.81 267 MET A C 1
ATOM 2098 O O . MET A 1 267 ? 5.785 -9.910 -19.117 1.00 97.81 267 MET A O 1
ATOM 2102 N N . LYS A 1 268 ? 6.920 -11.847 -19.196 1.00 97.25 268 LYS A N 1
ATOM 2103 C CA . LYS A 1 268 ? 5.936 -12.539 -20.052 1.00 97.25 268 LYS A CA 1
ATOM 2104 C C . LYS A 1 268 ? 4.569 -12.648 -19.375 1.00 97.25 268 LYS A C 1
ATOM 2106 O O . LYS A 1 268 ? 3.549 -12.454 -20.031 1.00 97.25 268 LYS A O 1
ATOM 2111 N N . THR A 1 269 ? 4.546 -12.909 -18.068 1.00 95.12 269 THR A N 1
ATOM 2112 C CA . THR A 1 269 ? 3.306 -12.976 -17.283 1.00 95.12 269 THR A CA 1
ATOM 2113 C C . THR A 1 269 ? 2.612 -11.618 -17.231 1.00 95.12 269 THR A C 1
ATOM 2115 O O . THR A 1 269 ? 1.422 -11.541 -17.530 1.00 95.12 269 THR A O 1
ATOM 2118 N N . ILE A 1 270 ? 3.349 -10.545 -16.918 1.00 96.62 270 ILE A N 1
ATOM 2119 C CA . ILE A 1 270 ? 2.820 -9.170 -16.903 1.00 96.62 270 ILE A CA 1
ATOM 2120 C C . ILE A 1 270 ? 2.282 -8.797 -18.288 1.00 96.62 270 ILE A C 1
ATOM 2122 O O . ILE A 1 270 ? 1.144 -8.344 -18.397 1.00 96.62 270 ILE A O 1
ATOM 2126 N N . LYS A 1 271 ? 3.067 -9.050 -19.343 1.00 96.50 271 LYS A N 1
ATOM 2127 C CA . LYS A 1 271 ? 2.686 -8.798 -20.735 1.00 96.50 271 LYS A CA 1
ATOM 2128 C C . LYS A 1 271 ? 1.366 -9.468 -21.093 1.00 96.50 271 LYS A C 1
ATOM 2130 O O . LYS A 1 271 ? 0.458 -8.789 -21.557 1.00 96.50 271 LYS A O 1
ATOM 2135 N N . ALA A 1 272 ? 1.237 -10.765 -20.819 1.00 93.62 272 ALA A N 1
ATOM 2136 C CA . ALA A 1 272 ? 0.021 -11.510 -21.123 1.00 93.62 272 ALA A CA 1
ATOM 2137 C C . ALA A 1 272 ? -1.213 -10.925 -20.414 1.00 93.62 272 ALA A C 1
ATOM 2139 O O . ALA A 1 272 ? -2.285 -10.874 -21.009 1.00 93.62 272 ALA A O 1
ATOM 2140 N N . GLN A 1 273 ? -1.072 -10.452 -19.167 1.00 90.50 273 GLN A N 1
ATOM 2141 C CA . GLN A 1 273 ? -2.190 -9.817 -18.460 1.00 90.50 273 GLN A CA 1
ATOM 2142 C C . GLN A 1 273 ? -2.566 -8.465 -19.078 1.00 90.50 273 GLN A C 1
ATOM 2144 O O . GLN A 1 273 ? -3.748 -8.216 -19.299 1.00 90.50 273 GLN A O 1
ATOM 2149 N N . VAL A 1 274 ? -1.583 -7.625 -19.409 1.00 92.38 274 VAL A N 1
ATOM 2150 C CA . VAL A 1 274 ? -1.821 -6.326 -20.061 1.00 92.38 274 VAL A CA 1
ATOM 2151 C C . VAL A 1 274 ? -2.455 -6.502 -21.441 1.00 92.38 274 VAL A C 1
ATOM 2153 O O . VAL A 1 274 ? -3.429 -5.837 -21.760 1.00 92.38 274 VAL A O 1
ATOM 2156 N N . GLU A 1 275 ? -1.961 -7.425 -22.262 1.00 91.56 275 GLU A N 1
ATOM 2157 C CA . GLU A 1 275 ? -2.532 -7.662 -23.596 1.00 91.56 275 GLU A CA 1
ATOM 2158 C C . GLU A 1 275 ? -3.945 -8.259 -23.521 1.00 91.56 275 GLU A C 1
ATOM 2160 O O . GLU A 1 275 ? -4.789 -7.966 -24.366 1.00 91.56 275 GLU A O 1
ATOM 2165 N N . SER A 1 276 ? -4.245 -9.039 -22.476 1.00 86.94 276 SER A N 1
ATOM 2166 C CA . SER A 1 276 ? -5.590 -9.585 -22.266 1.00 86.94 276 SER A CA 1
ATOM 2167 C C . SER A 1 276 ? -6.638 -8.544 -21.851 1.00 86.94 276 SER A C 1
ATOM 2169 O O . SER A 1 276 ? -7.829 -8.829 -21.959 1.00 86.94 276 SER A O 1
ATOM 2171 N N . SER A 1 277 ? -6.231 -7.347 -21.402 1.00 80.00 277 SER A N 1
ATOM 2172 C CA . SER A 1 277 ? -7.166 -6.271 -21.037 1.00 80.00 277 SER A CA 1
ATOM 2173 C C . SER A 1 277 ? -7.615 -5.411 -22.226 1.00 80.00 277 SER A C 1
ATOM 2175 O O . SER A 1 277 ? -8.437 -4.517 -22.042 1.00 80.00 277 SER A O 1
ATOM 2177 N N . GLY A 1 278 ? -7.098 -5.670 -23.433 1.00 82.00 278 GLY A N 1
ATOM 2178 C CA . GLY A 1 278 ? -7.513 -5.008 -24.671 1.00 82.00 278 GLY A CA 1
ATOM 2179 C C . GLY A 1 278 ? -6.358 -4.390 -25.460 1.00 82.00 278 GLY A C 1
ATOM 2180 O O . GLY A 1 278 ? -5.202 -4.396 -25.039 1.00 82.00 278 GLY A O 1
ATOM 2181 N N . THR A 1 279 ? -6.675 -3.842 -26.633 1.00 81.31 279 THR A N 1
ATOM 2182 C CA . THR A 1 279 ? -5.712 -3.098 -27.455 1.00 81.31 279 THR A CA 1
ATOM 2183 C C . THR A 1 279 ? -5.481 -1.717 -26.845 1.00 81.31 279 THR A C 1
ATOM 2185 O O . THR A 1 279 ? -6.425 -0.950 -26.703 1.00 81.31 279 THR A O 1
ATOM 2188 N N . ASN A 1 280 ? -4.224 -1.396 -26.520 1.00 83.06 280 ASN A N 1
ATOM 2189 C CA . ASN A 1 280 ? -3.818 -0.133 -25.889 1.00 83.06 280 ASN A CA 1
ATOM 2190 C C . ASN A 1 280 ? -4.576 0.179 -24.580 1.00 83.06 280 ASN A C 1
ATOM 2192 O O . ASN A 1 280 ? -5.305 1.169 -24.514 1.00 83.06 280 ASN A O 1
ATOM 2196 N N . PRO A 1 281 ? -4.426 -0.662 -23.543 1.00 86.94 281 PRO A N 1
ATOM 2197 C CA . PRO A 1 281 ? -5.132 -0.447 -22.294 1.00 86.94 281 PRO A CA 1
ATOM 2198 C C . PRO A 1 281 ? -4.596 0.782 -21.550 1.00 86.94 281 PRO A C 1
ATOM 2200 O O . PRO A 1 281 ? -3.399 1.073 -21.572 1.00 86.94 281 PRO A O 1
ATOM 2203 N N . ASP A 1 282 ? -5.474 1.451 -20.815 1.00 86.56 282 ASP A N 1
ATOM 2204 C CA . ASP A 1 282 ? -5.142 2.424 -19.790 1.00 86.56 282 ASP A CA 1
ATOM 2205 C C . ASP A 1 282 ? -4.503 1.698 -18.600 1.00 86.56 282 ASP A C 1
ATOM 2207 O O . ASP A 1 282 ? -5.158 1.002 -17.819 1.00 86.56 282 ASP A O 1
ATOM 2211 N N . ILE A 1 283 ? -3.185 1.842 -18.463 1.00 94.31 283 ILE A N 1
ATOM 2212 C CA . ILE A 1 283 ? -2.405 1.186 -17.410 1.00 94.31 283 ILE A CA 1
ATOM 2213 C C . ILE A 1 283 ? -2.226 2.156 -16.246 1.00 94.31 283 ILE A C 1
ATOM 2215 O O . ILE A 1 283 ? -1.771 3.286 -16.427 1.00 94.31 283 ILE A O 1
ATOM 2219 N N . THR A 1 284 ? -2.522 1.698 -15.031 1.00 89.12 284 THR A N 1
ATOM 2220 C CA . THR A 1 284 ? -2.153 2.398 -13.794 1.00 89.12 284 THR A CA 1
ATOM 2221 C C . THR A 1 284 ? -1.256 1.515 -12.935 1.00 89.12 284 THR A C 1
ATOM 2223 O O . THR A 1 284 ? -1.631 0.401 -12.565 1.00 89.12 284 THR A O 1
ATOM 2226 N N . VAL A 1 285 ? -0.074 2.024 -12.589 1.00 94.25 285 VAL A N 1
ATOM 2227 C CA . VAL A 1 285 ? 0.855 1.389 -11.650 1.00 94.25 285 VAL A CA 1
ATOM 2228 C C . VAL A 1 285 ? 0.740 2.083 -10.298 1.00 94.25 285 VAL A C 1
ATOM 2230 O O . VAL A 1 285 ? 0.998 3.277 -10.175 1.00 94.25 285 VAL A O 1
ATOM 2233 N N . ASN A 1 286 ? 0.355 1.328 -9.276 1.00 84.94 286 ASN A N 1
ATOM 2234 C CA . ASN A 1 286 ? 0.197 1.791 -7.906 1.00 84.94 286 ASN A CA 1
ATOM 2235 C C . ASN A 1 286 ? 1.352 1.252 -7.061 1.00 84.94 286 ASN A C 1
ATOM 2237 O O . ASN A 1 286 ? 1.426 0.050 -6.823 1.00 84.94 286 ASN A O 1
ATOM 2241 N N . VAL A 1 287 ? 2.247 2.128 -6.616 1.00 86.69 287 VAL A N 1
ATOM 2242 C CA . VAL A 1 287 ? 3.403 1.793 -5.779 1.00 86.69 287 VAL A CA 1
ATOM 2243 C C . VAL A 1 287 ? 3.077 2.085 -4.322 1.00 86.69 287 VAL A C 1
ATOM 2245 O O . VAL A 1 287 ? 2.710 3.206 -3.966 1.00 86.69 287 VAL A O 1
ATOM 2248 N N . CYS A 1 288 ? 3.203 1.070 -3.476 1.00 74.69 288 CYS A N 1
ATOM 2249 C CA . CYS A 1 288 ? 2.715 1.059 -2.104 1.00 74.69 288 CYS A CA 1
ATOM 2250 C C . CYS A 1 288 ? 3.720 0.393 -1.150 1.00 74.69 288 CYS A C 1
ATOM 2252 O O . CYS A 1 288 ? 4.612 -0.334 -1.577 1.00 74.69 288 CYS A O 1
ATOM 2254 N N . GLY A 1 289 ? 3.500 0.563 0.157 1.00 53.59 289 GLY A N 1
ATOM 2255 C CA . GLY A 1 289 ? 4.225 -0.137 1.225 1.00 53.59 289 GLY A CA 1
ATOM 2256 C C . GLY A 1 289 ? 5.400 0.656 1.806 1.00 53.59 289 GLY A C 1
ATOM 2257 O O . GLY A 1 289 ? 6.120 1.339 1.079 1.00 53.59 289 GLY A O 1
ATOM 2258 N N . VAL A 1 290 ? 5.583 0.548 3.127 1.00 57.12 290 VAL A N 1
ATOM 2259 C CA . VAL A 1 290 ? 6.846 0.879 3.806 1.00 57.12 290 VAL A CA 1
ATOM 2260 C C . VAL A 1 290 ? 7.549 -0.448 4.018 1.00 57.12 290 VAL A C 1
ATOM 2262 O O . VAL A 1 290 ? 7.011 -1.279 4.757 1.00 57.12 290 VAL A O 1
ATOM 2265 N N . PRO A 1 291 ? 8.694 -0.695 3.375 1.00 62.94 291 PRO A N 1
ATOM 2266 C CA . PRO A 1 291 ? 9.404 -1.925 3.644 1.00 62.94 291 PRO A CA 1
ATOM 2267 C C . PRO A 1 291 ? 9.909 -1.936 5.082 1.00 62.94 291 PRO A C 1
ATOM 2269 O O . PRO A 1 291 ? 10.283 -0.907 5.647 1.00 62.94 291 PRO A O 1
ATOM 2272 N N . ILE A 1 292 ? 9.958 -3.124 5.666 1.00 53.28 292 ILE A N 1
ATOM 2273 C CA . ILE A 1 292 ? 10.676 -3.330 6.915 1.00 53.28 292 ILE A CA 1
ATOM 2274 C C . ILE A 1 292 ? 12.165 -3.199 6.585 1.00 53.28 292 ILE A C 1
ATOM 2276 O O . ILE A 1 292 ? 12.709 -4.031 5.860 1.00 53.28 292 ILE A O 1
ATOM 2280 N N . SER A 1 293 ? 12.826 -2.158 7.089 1.00 70.00 293 SER A N 1
ATOM 2281 C CA . SER A 1 293 ? 14.279 -2.037 6.974 1.00 70.00 293 SER A CA 1
ATOM 2282 C C . SER A 1 293 ? 14.928 -3.081 7.882 1.00 70.00 293 SER A C 1
ATOM 2284 O O . SER A 1 293 ? 14.753 -3.032 9.102 1.00 70.00 293 SER A O 1
ATOM 2286 N N . ILE A 1 294 ? 15.688 -4.021 7.318 1.00 52.50 294 ILE A N 1
ATOM 2287 C CA . ILE A 1 294 ? 16.563 -4.865 8.140 1.00 52.50 294 ILE A CA 1
ATOM 2288 C C . ILE A 1 294 ? 17.909 -4.155 8.218 1.00 52.50 294 ILE A C 1
ATOM 2290 O O . ILE A 1 294 ? 18.731 -4.213 7.304 1.00 52.50 294 ILE A O 1
ATOM 2294 N N . ILE A 1 295 ? 18.114 -3.470 9.339 1.00 44.19 295 ILE A N 1
ATOM 2295 C CA . ILE A 1 295 ? 19.430 -3.054 9.825 1.00 44.19 295 ILE A CA 1
ATOM 2296 C C . ILE A 1 295 ? 20.233 -4.315 10.166 1.00 44.19 295 ILE A C 1
ATOM 2298 O O . ILE A 1 295 ? 20.325 -4.718 11.319 1.00 44.19 295 ILE A O 1
ATOM 2302 N N . ASN A 1 296 ? 20.788 -4.972 9.150 1.00 40.31 296 ASN A N 1
ATOM 2303 C CA . ASN A 1 296 ? 21.850 -5.948 9.360 1.00 40.31 296 ASN A CA 1
ATOM 2304 C C . ASN A 1 296 ? 23.157 -5.167 9.511 1.00 40.31 296 ASN A C 1
ATOM 2306 O O . ASN A 1 296 ? 23.667 -4.689 8.504 1.00 40.31 296 ASN A O 1
ATOM 2310 N N . GLU A 1 297 ? 23.577 -5.013 10.773 1.00 37.81 297 GLU A N 1
ATOM 2311 C CA . GLU A 1 297 ? 24.930 -4.861 11.348 1.00 37.81 297 GLU A CA 1
ATOM 2312 C C . GLU A 1 297 ? 26.041 -4.065 10.607 1.00 37.81 297 GLU A C 1
ATOM 2314 O O . GLU A 1 297 ? 26.015 -3.871 9.393 1.00 37.81 297 GLU A O 1
ATOM 2319 N N . PRO A 1 298 ? 27.043 -3.539 11.350 1.00 33.44 298 PRO A N 1
ATOM 2320 C CA . PRO A 1 298 ? 28.081 -2.662 10.805 1.00 33.44 298 PRO A CA 1
ATOM 2321 C C . PRO A 1 298 ? 28.832 -3.321 9.640 1.00 33.44 298 PRO A C 1
ATOM 2323 O O . PRO A 1 298 ? 28.863 -4.549 9.547 1.00 33.44 298 PRO A O 1
ATOM 2326 N N . PRO A 1 299 ? 29.475 -2.532 8.757 1.00 36.53 299 PRO A N 1
ATOM 2327 C CA . PRO A 1 299 ? 30.238 -3.087 7.650 1.00 36.53 299 PRO A CA 1
ATOM 2328 C C . PRO A 1 299 ? 31.258 -4.088 8.197 1.00 36.53 299 PRO A C 1
ATOM 2330 O O . PRO A 1 299 ? 32.164 -3.713 8.939 1.00 36.53 299 PRO A O 1
ATOM 2333 N N . THR A 1 300 ? 31.110 -5.363 7.829 1.00 41.25 300 THR A N 1
ATOM 2334 C CA . THR A 1 300 ? 32.195 -6.332 7.954 1.00 41.25 300 THR A CA 1
ATOM 2335 C C . THR A 1 300 ? 33.416 -5.698 7.309 1.00 41.25 300 THR A C 1
ATOM 2337 O O . THR A 1 300 ? 33.340 -5.269 6.151 1.00 41.25 300 THR A O 1
ATOM 2340 N N . GLN A 1 301 ? 34.491 -5.569 8.089 1.00 38.12 301 GLN A N 1
ATOM 2341 C CA . GLN A 1 301 ? 35.763 -5.037 7.622 1.00 38.12 301 GLN A CA 1
ATOM 2342 C C . GLN A 1 301 ? 36.120 -5.660 6.263 1.00 38.12 301 GLN A C 1
ATOM 2344 O O . GLN A 1 301 ? 35.835 -6.845 6.048 1.00 38.12 301 GLN A O 1
ATOM 2349 N N . PRO A 1 302 ? 36.727 -4.891 5.340 1.00 42.66 302 PRO A N 1
ATOM 2350 C CA . PRO A 1 302 ? 37.274 -5.476 4.125 1.00 42.66 302 PRO A CA 1
ATOM 2351 C C . PRO A 1 302 ? 38.203 -6.634 4.514 1.00 42.66 302 PRO A C 1
ATOM 2353 O O . PRO A 1 302 ? 38.834 -6.554 5.574 1.00 42.66 302 PRO A O 1
ATOM 2356 N N . PRO A 1 303 ? 38.271 -7.708 3.706 1.00 43.03 303 PRO A N 1
ATOM 2357 C CA . PRO A 1 303 ? 39.113 -8.852 4.014 1.00 43.03 303 PRO A CA 1
ATOM 2358 C C . PRO A 1 303 ? 40.511 -8.348 4.362 1.00 43.03 303 PRO A C 1
ATOM 2360 O O . PRO A 1 303 ? 41.143 -7.658 3.559 1.00 43.03 303 PRO A O 1
ATOM 2363 N N . SER A 1 304 ? 40.957 -8.647 5.584 1.00 42.97 304 SER A N 1
ATOM 2364 C CA . SER A 1 304 ? 42.340 -8.440 5.983 1.00 42.97 304 SER A CA 1
ATOM 2365 C C . SER A 1 304 ? 43.204 -9.083 4.910 1.00 42.97 304 SER A C 1
ATOM 2367 O O . SER A 1 304 ? 43.041 -10.272 4.619 1.00 42.97 304 SER A O 1
ATOM 2369 N N . THR A 1 305 ? 44.071 -8.286 4.293 1.00 46.16 305 THR A N 1
ATOM 2370 C CA . THR A 1 305 ? 45.100 -8.775 3.379 1.00 46.16 305 THR A CA 1
ATOM 2371 C C . THR A 1 305 ? 45.753 -10.014 3.991 1.00 46.16 305 THR A C 1
ATOM 2373 O O . THR A 1 305 ? 46.088 -9.970 5.182 1.00 46.16 305 THR A O 1
ATOM 2376 N N . PRO A 1 306 ? 45.920 -11.115 3.235 1.00 51.88 306 PRO A N 1
ATOM 2377 C CA . PRO A 1 306 ? 46.634 -12.267 3.755 1.00 51.88 306 PRO A CA 1
ATOM 2378 C C . PRO A 1 306 ? 48.020 -11.809 4.221 1.00 51.88 306 PRO A C 1
ATOM 2380 O O . PRO A 1 306 ? 48.598 -10.917 3.589 1.00 51.88 306 PRO A O 1
ATOM 2383 N N . PRO A 1 307 ? 48.553 -12.373 5.318 1.00 44.34 307 PRO A N 1
ATOM 2384 C CA . PRO A 1 307 ? 49.896 -12.043 5.751 1.00 44.34 307 PRO A CA 1
ATOM 2385 C C . PRO A 1 307 ? 50.844 -12.318 4.587 1.00 44.34 307 PRO A C 1
ATOM 2387 O O . PRO A 1 307 ? 50.897 -13.428 4.055 1.00 44.34 307 PRO A O 1
ATOM 2390 N N . THR A 1 308 ? 51.572 -11.284 4.175 1.00 43.62 308 THR A N 1
ATOM 2391 C CA . THR A 1 308 ? 52.739 -11.419 3.319 1.00 43.62 308 THR A CA 1
ATOM 2392 C C . THR A 1 308 ? 53.692 -12.380 4.010 1.00 43.62 308 THR A C 1
ATOM 2394 O O . THR A 1 308 ? 54.362 -12.033 4.981 1.00 43.62 308 THR A O 1
ATOM 2397 N N . SER A 1 309 ? 53.752 -13.613 3.515 1.00 45.16 309 SER A N 1
ATOM 2398 C CA . SER A 1 309 ? 54.853 -14.517 3.794 1.00 45.16 309 SER A CA 1
ATOM 2399 C C . SER A 1 309 ? 56.095 -13.957 3.102 1.00 45.16 309 SER A C 1
ATOM 2401 O O . SER A 1 309 ? 56.437 -14.354 1.990 1.00 45.16 309 SER A O 1
ATOM 2403 N N . SER A 1 310 ? 56.770 -13.008 3.747 1.00 42.12 310 SER A N 1
ATOM 2404 C CA . SER A 1 310 ? 58.175 -12.733 3.470 1.00 42.12 310 SER A CA 1
ATOM 2405 C C . SER A 1 310 ? 58.992 -13.885 4.051 1.00 42.12 310 SER A C 1
ATOM 2407 O O . SER A 1 310 ? 59.519 -13.807 5.161 1.00 42.12 310 SER A O 1
ATOM 2409 N N . GLY A 1 311 ? 59.040 -14.989 3.306 1.00 36.81 311 GLY A N 1
ATOM 2410 C CA . GLY A 1 311 ? 60.121 -15.951 3.427 1.00 36.81 311 GLY A CA 1
ATOM 2411 C C . GLY A 1 311 ? 61.377 -15.288 2.880 1.00 36.81 311 GLY A C 1
ATOM 2412 O O . GLY A 1 311 ? 61.432 -14.945 1.703 1.00 36.81 311 GLY A O 1
ATOM 2413 N N . GLY A 1 312 ? 62.352 -15.057 3.755 1.00 37.44 312 GLY A N 1
ATOM 2414 C CA . GLY A 1 312 ? 63.714 -14.780 3.328 1.00 37.44 312 GLY A CA 1
ATOM 2415 C C . GLY A 1 312 ? 64.304 -16.018 2.656 1.00 37.44 312 GLY A C 1
ATOM 2416 O O . GLY A 1 312 ? 64.044 -17.144 3.084 1.00 37.44 312 GLY A O 1
ATOM 2417 N N . GLY A 1 313 ? 65.102 -15.803 1.615 1.00 40.97 313 GLY A N 1
ATOM 2418 C CA . GLY A 1 313 ? 65.857 -16.871 0.978 1.00 40.97 313 GLY A CA 1
ATOM 2419 C C . GLY A 1 313 ? 66.448 -16.463 -0.364 1.00 40.97 313 GLY A C 1
ATOM 2420 O O . GLY A 1 313 ? 65.806 -16.695 -1.383 1.00 40.97 313 GLY A O 1
ATOM 2421 N N . TRP A 1 314 ? 67.692 -15.975 -0.278 1.00 39.12 314 TRP A N 1
ATOM 2422 C CA . TRP A 1 314 ? 68.698 -15.694 -1.319 1.00 39.12 314 TRP A CA 1
ATOM 2423 C C . TRP A 1 314 ? 68.560 -14.394 -2.114 1.00 39.12 314 TRP A C 1
ATOM 2425 O O . TRP A 1 314 ? 67.659 -14.279 -2.970 1.00 39.12 314 TRP A O 1
#

Foldseek 3Di:
DDPDLPFFQAFLCQAPPCDPVNSVLCVVVVRGGLVSLLVDDLVVSCVSSVDDSVVSQLSNLLSQLVSFPPCGNQLSNLCSVVVNRHLVSLLPDDLVVSLVSLVVQLPDDPPHPDDNVVPPDRQDSLNSLQSSLVSVVVVPDDPDPPQPPDLALPLAWEKEWAFAADELQWTKTWIDTSNDIWIKIFGDALPQDQDPFLNRAHAFRFDKFWWWWDQDDPQGTWIFTPPGVPDGDAIAGDDWASRVDRHHMQIARADDVRTHHHSVVRSVVVVVRSVSSDDTGGYMYGYHYDYDYPPDDDPDPDPDDDPPPPDDDD

Sequence (314 aa):
MKQKNIFSSETVKEIEGIGPKTGKVLADAGIKTLEDFRRADIKRLSKTTGIAGRVLSAWKSSAVLQRIIGIDRQIAEVLVKNNIRDLIVLRNANPKKILEIIKSAREPKDKYNIIPDTYTKIVTLEKVLMWQCSVNTSHIAPGGFGAPARLSADGYINIWIIREYETKFSTLGSIFIAGRHIYTLEPPDRNNAATDNYLTAGRIFPGSYSSFVRTDGTRGWRIELKNVPARSDIQIHKGSHPEHTWGCILPGMDKGNDRVYDSDTAMKTIKAQVESSGTNPDITVNVCGVPISIINEPPTQPPSTPPTSSGGGW

Radius of gyration: 24.41 Å; chains: 1; bounding box: 99×45×62 Å

Secondary structure (DSSP, 8-state):
-----TTTT-BGGGSTT--HHHHHHHHHTT--BHHHHHH--HHHHHHHH---HHHHHHHHHHHHHTTSTT--HHHHHHHHHTT--SHHHHHHS-HHHHHHHHHHTTS--TT----GGG--SPPPHHHHHHHHHHHHHTT--TT-----SS---SSEEEEEEEEEEE-SS-EEEEEEETTEEEEEEE---STT---SSTTTPPPPPSEEEEEEEE--STT-SEEEESS-TT----EE----SGGG-SS-BEEESEEETTEEE-HHHHHHHHHHHHHHT-SS-EEEEEEE---EE----S---PPP----------

pLDDT: mean 78.26, std 20.53, range [26.78, 98.5]